Protein AF-0000000078677390 (afdb_homodimer)

Radius of gyration: 19.72 Å; Cα contacts (8 Å, |Δi|>4): 564; chains: 2; bounding box: 36×78×47 Å

Organism: Tetraodon nigroviridis (NCBI:txid99883)

InterPro domains:
  IPR011722 Hemimethylated DNA-binding domain [PF08755] (27-121)
  IPR011722 Hemimethylated DNA-binding domain [SM00992] (23-125)
  IPR036623 Hemimethylated DNA-binding domain superfamily [G3DSA:2.30.30.390] (25-129)
  IPR036623 Hemimethylated DNA-binding domain superfamily [SSF141255] (27-119)
  IPR053189 Chloroplast Clp protease adapter protein ClpF [PTHR48439] (4-140)

Foldseek 3Di:
DVPADPQCALQNDQAACPPPDPQPDDFAFFWKAFAPVRFIWGFQGKDQFHGHDPVVCCVPCVPPPDPVQRRAMWTWIWTADPDQVDIDIDIGGPVRIDTDFDDDDDHPPVVVFAVDDPRGGGHGDPSSCRRHVVRNDDPPPPPPD/DVPADPQCALQNDQAACPPPDPLPDDFFFFWKAQAPVRFIWGFQGKDQFHGHDPVVCCVPCVPPPDPVQRRAMWTWIWTADPDQVDIDIDIGGPVRIDTDFDDDDDHPPVVVFAVDDPRGGGHGDPSSCRRHVVSNDDPPPPPPD

Secondary structure (DSSP, 8-state):
-TT--TT-TTTT--S---SPPTT----TTBEEEETTT--EEEEEEEESS----HHHHHHHHSSSS-GGGGGS-EEEEEEE-SSTTEEEEEEEEGGGEEE--S-----TTGGGTEEEE-SSBEEEPHHHHHHSGGGSS--------/-TT--TT-TTTT--S---SPPTT----TTBEEEETTT--EEEEEEEESS----HHHHHHHHSSSS-HHHHTS-EEEEEEE-SSTTEEEEEEEEGGGEEE--S-----TTGGGTEEEE-SSBEEEPHHHHHHSGGGSS--------

Nearest PDB structures (foldseek):
  1v1c-assembly1_A  TM=5.388E-01  e=4.317E+00  Homo sapiens
  4v6a-assembly2_CV  TM=4.712E-01  e=1.866E+00  Thermus thermophilus HB8
  6q84-assembly1_C  TM=4.407E-01  e=1.981E+00  Saccharomyces cerevisiae S288C
  8t2x-assembly1_eI  TM=4.772E-01  e=2.838E+00  Saccharomyces cerevisiae
  4v6a-assembly2_CV  TM=4.832E-01  e=1.832E+00  Thermus thermophilus HB8

Structure (mmCIF, N/CA/C/O backbone):
data_AF-0000000078677390-model_v1
#
loop_
_entity.id
_entity.type
_entity.pdbx_description
1 polymer '(spotted green pufferfish) hypothetical protein'
#
loop_
_atom_site.group_PDB
_atom_site.id
_atom_site.type_symbol
_atom_site.label_atom_id
_atom_site.label_alt_id
_atom_site.label_comp_id
_atom_site.label_asym_id
_atom_site.label_entity_id
_atom_site.label_seq_id
_atom_site.pdbx_PDB_ins_code
_atom_site.Cartn_x
_atom_site.Cartn_y
_atom_site.Cartn_z
_atom_site.occupancy
_atom_site.B_iso_or_equiv
_atom_site.auth_seq_id
_atom_site.auth_comp_id
_atom_site.auth_asym_id
_atom_site.auth_atom_id
_atom_site.pdbx_PDB_model_num
ATOM 1 N N . MET A 1 1 ? -9.664 -2.641 -4.703 1 43.12 1 MET A N 1
ATOM 2 C CA . MET A 1 1 ? -8.406 -3.225 -4.238 1 43.12 1 MET A CA 1
ATOM 3 C C . MET A 1 1 ? -7.508 -2.158 -3.619 1 43.12 1 MET A C 1
ATOM 5 O O . MET A 1 1 ? -7.625 -0.977 -3.947 1 43.12 1 MET A O 1
ATOM 9 N N . ILE A 1 2 ? -6.617 -2.672 -2.664 1 50.94 2 ILE A N 1
ATOM 10 C CA . ILE A 1 2 ? -5.566 -1.785 -2.172 1 50.94 2 ILE A CA 1
ATOM 11 C C . ILE A 1 2 ? -4.68 -1.341 -3.33 1 50.94 2 ILE A C 1
ATOM 13 O O . ILE A 1 2 ? -4.215 -2.168 -4.117 1 50.94 2 ILE A O 1
ATOM 17 N N . PHE A 1 3 ? -4.629 -0.075 -3.57 1 60.5 3 PHE A N 1
ATOM 18 C CA . PHE A 1 3 ? -3.838 0.552 -4.621 1 60.5 3 PHE A CA 1
ATOM 19 C C . PHE A 1 3 ? -4.57 0.502 -5.957 1 60.5 3 PHE A C 1
ATOM 21 O O . PHE A 1 3 ? -3.99 0.125 -6.977 1 60.5 3 PHE A O 1
ATOM 28 N N . ASP A 1 4 ? -5.824 0.702 -5.91 1 70.12 4 ASP A N 1
ATOM 29 C CA . ASP A 1 4 ? -6.605 0.804 -7.137 1 70.12 4 ASP A CA 1
ATOM 30 C C . ASP A 1 4 ? -6.273 2.088 -7.895 1 70.12 4 ASP A C 1
ATOM 32 O O . ASP A 1 4 ? -5.852 3.078 -7.293 1 70.12 4 ASP A O 1
ATOM 36 N N . ASN A 1 5 ? -6.238 1.975 -9.172 1 75.88 5 ASN A N 1
ATOM 37 C CA . ASN A 1 5 ? -6.07 3.113 -10.07 1 75.88 5 ASN A CA 1
ATOM 38 C C . ASN A 1 5 ? -6.836 2.922 -11.375 1 75.88 5 ASN A C 1
ATOM 40 O O . ASN A 1 5 ? -7.102 1.79 -11.781 1 75.88 5 ASN A O 1
ATOM 44 N N . ASP A 1 6 ? -7.141 3.951 -11.969 1 76.38 6 ASP A N 1
ATOM 45 C CA . ASP A 1 6 ? -7.996 3.918 -13.156 1 76.38 6 ASP A CA 1
ATOM 46 C C . ASP A 1 6 ? -7.281 3.25 -14.328 1 76.38 6 ASP A C 1
ATOM 48 O O . ASP A 1 6 ? -7.93 2.707 -15.227 1 76.38 6 ASP A O 1
ATOM 52 N N . GLN A 1 7 ? -6.016 3.189 -14.297 1 82.31 7 GLN A N 1
ATOM 53 C CA . GLN A 1 7 ? -5.238 2.674 -15.414 1 82.31 7 GLN A CA 1
ATOM 54 C C . GLN A 1 7 ? -5.055 1.161 -15.312 1 82.31 7 GLN A C 1
ATOM 56 O O . GLN A 1 7 ? -4.637 0.512 -16.266 1 82.31 7 GLN A O 1
ATOM 61 N N . GLY A 1 8 ? -5.348 0.647 -14.141 1 87.94 8 GLY A N 1
ATOM 62 C CA . GLY A 1 8 ? -5.199 -0.782 -13.914 1 87.94 8 GLY A CA 1
ATOM 63 C C . GLY A 1 8 ? -3.756 -1.211 -13.727 1 87.94 8 GLY A C 1
ATOM 64 O O . GLY A 1 8 ? -3.424 -2.383 -13.914 1 87.94 8 GLY A O 1
ATOM 65 N N . PHE A 1 9 ? -2.918 -0.293 -13.391 1 90.31 9 PHE A N 1
ATOM 66 C CA . PHE A 1 9 ? -1.499 -0.571 -13.211 1 90.31 9 PHE A CA 1
ATOM 67 C C . PHE A 1 9 ? -1.261 -1.332 -11.906 1 90.31 9 PHE A C 1
ATOM 69 O O . PHE A 1 9 ? -2.059 -1.237 -10.977 1 90.31 9 PHE A O 1
ATOM 76 N N . PHE A 1 10 ? -0.192 -2.152 -11.852 1 92.38 10 PHE A N 1
ATOM 77 C CA . PHE A 1 10 ? 0.303 -2.82 -10.656 1 92.38 10 PHE A CA 1
ATOM 78 C C . PHE A 1 10 ? -0.711 -3.836 -10.141 1 92.38 10 PHE A C 1
ATOM 80 O O . PHE A 1 10 ? -0.952 -3.926 -8.938 1 92.38 10 PHE A O 1
ATOM 87 N N . GLY A 1 11 ? -1.343 -4.504 -11.023 1 92.81 11 GLY A N 1
ATOM 88 C CA . GLY A 1 11 ? -2.287 -5.547 -10.641 1 92.81 11 GLY A CA 1
ATOM 89 C C . GLY A 1 11 ? -3.664 -5.008 -10.305 1 92.81 11 GLY A C 1
ATOM 90 O O . GLY A 1 11 ? -4.477 -5.707 -9.688 1 92.81 11 GLY A O 1
ATOM 91 N N . ALA A 1 12 ? -4.023 -3.803 -10.711 1 90 12 ALA A N 1
ATOM 92 C CA . ALA A 1 12 ? -5.266 -3.164 -10.281 1 90 12 ALA A CA 1
ATOM 93 C C . ALA A 1 12 ? -6.348 -3.291 -11.352 1 90 12 ALA A C 1
ATOM 95 O O . ALA A 1 12 ? -7.434 -2.719 -11.219 1 90 12 ALA A O 1
ATOM 96 N N . SER A 1 13 ? -6.012 -3.982 -12.422 1 91.69 13 SER A N 1
ATOM 97 C CA . SER A 1 13 ? -7.008 -4.141 -13.477 1 91.69 13 SER A CA 1
ATOM 98 C C . SER A 1 13 ? -8.273 -4.797 -12.945 1 91.69 13 SER A C 1
ATOM 100 O O . SER A 1 13 ? -8.211 -5.715 -12.125 1 91.69 13 SER A O 1
ATOM 102 N N . LYS A 1 14 ? -9.352 -4.395 -13.438 1 90.5 14 LYS A N 1
ATOM 103 C CA . LYS A 1 14 ? -10.633 -4.973 -13.047 1 90.5 14 LYS A CA 1
ATOM 104 C C . LYS A 1 14 ? -11.055 -6.082 -14 1 90.5 14 LYS A C 1
ATOM 106 O O . LYS A 1 14 ? -12.086 -6.73 -13.797 1 90.5 14 LYS A O 1
ATOM 111 N N . ALA A 1 15 ? -10.258 -6.305 -14.945 1 95.44 15 ALA A N 1
ATOM 112 C CA . ALA A 1 15 ? -10.547 -7.395 -15.875 1 95.44 15 ALA A CA 1
ATOM 113 C C . ALA A 1 15 ? -10.359 -8.75 -15.195 1 95.44 15 ALA A C 1
ATOM 115 O O . ALA A 1 15 ? -9.375 -8.969 -14.484 1 95.44 15 ALA A O 1
ATOM 116 N N . VAL A 1 16 ? -11.336 -9.578 -15.453 1 97 16 VAL A N 1
ATOM 117 C CA . VAL A 1 16 ? -11.234 -10.938 -14.93 1 97 16 VAL A CA 1
ATOM 118 C C . VAL A 1 16 ? -10.039 -11.648 -15.555 1 97 16 VAL A C 1
ATOM 120 O O . VAL A 1 16 ? -9.852 -11.602 -16.781 1 97 16 VAL A O 1
ATOM 123 N N . ARG A 1 17 ? -9.211 -12.273 -14.727 1 97.44 17 ARG A N 1
ATOM 124 C CA . ARG A 1 17 ? -8.047 -13 -15.211 1 97.44 17 ARG A CA 1
ATOM 125 C C . ARG A 1 17 ? -8.414 -14.438 -15.586 1 97.44 17 ARG A C 1
ATOM 127 O O . ARG A 1 17 ? -8.062 -15.375 -14.867 1 97.44 17 ARG A O 1
ATOM 134 N N . SER A 1 18 ? -9.016 -14.539 -16.75 1 96.38 18 SER A N 1
ATOM 135 C CA . SER A 1 18 ? -9.484 -15.812 -17.266 1 96.38 18 SER A CA 1
ATOM 136 C C . SER A 1 18 ? -9.359 -15.867 -18.781 1 96.38 18 SER A C 1
ATOM 138 O O . SER A 1 18 ? -9.727 -14.914 -19.484 1 96.38 18 SER A O 1
ATOM 140 N N . PRO A 1 19 ? -8.898 -16.984 -19.312 1 96.94 19 PRO A N 1
ATOM 141 C CA . PRO A 1 19 ? -8.25 -18.078 -18.609 1 96.94 19 PRO A CA 1
ATOM 142 C C . PRO A 1 19 ? -6.898 -17.688 -18.016 1 96.94 19 PRO A C 1
ATOM 144 O O . PRO A 1 19 ? -6.238 -16.781 -18.516 1 96.94 19 PRO A O 1
ATOM 147 N N . ARG A 1 20 ? -6.492 -18.266 -16.984 1 97.12 20 ARG A N 1
ATOM 148 C CA . ARG A 1 20 ? -5.16 -18.078 -16.406 1 97.12 20 ARG A CA 1
ATOM 149 C C . ARG A 1 20 ? -4.086 -18.656 -17.312 1 97.12 20 ARG A C 1
ATOM 151 O O . ARG A 1 20 ? -4.109 -19.844 -17.641 1 97.12 20 ARG A O 1
ATOM 158 N N . PRO A 1 21 ? -3.178 -17.891 -17.641 1 96.81 21 PRO A N 1
ATOM 159 C CA . PRO A 1 21 ? -2.111 -18.453 -18.469 1 96.81 21 PRO A CA 1
ATOM 160 C C . PRO A 1 21 ? -1.253 -19.469 -17.734 1 96.81 21 PRO A C 1
ATOM 162 O O . PRO A 1 21 ? -0.976 -19.297 -16.547 1 96.81 21 PRO A O 1
ATOM 165 N N . PRO A 1 22 ? -0.819 -20.438 -18.469 1 95.25 22 PRO A N 1
ATOM 166 C CA . PRO A 1 22 ? -0.029 -21.484 -17.812 1 95.25 22 PRO A CA 1
ATOM 167 C C . PRO A 1 22 ? 1.313 -20.969 -17.297 1 95.25 22 PRO A C 1
ATOM 169 O O . PRO A 1 22 ? 1.917 -21.594 -16.422 1 95.25 22 PRO A O 1
ATOM 172 N N . PHE A 1 23 ? 1.812 -19.875 -17.875 1 96.38 23 PHE A N 1
ATOM 173 C CA . PHE A 1 23 ? 3.121 -19.375 -17.469 1 96.38 23 PHE A CA 1
ATOM 174 C C . PHE A 1 23 ? 3.016 -18.516 -16.219 1 96.38 23 PHE A C 1
ATOM 176 O O . PHE A 1 23 ? 4.031 -18.078 -15.664 1 96.38 23 PHE A O 1
ATOM 183 N N . VAL A 1 24 ? 1.82 -18.234 -15.75 1 97.81 24 VAL A N 1
ATOM 184 C CA . VAL A 1 24 ? 1.609 -17.594 -14.453 1 97.81 24 VAL A CA 1
ATOM 185 C C . VAL A 1 24 ? 1.601 -18.641 -13.344 1 97.81 24 VAL A C 1
ATOM 187 O O 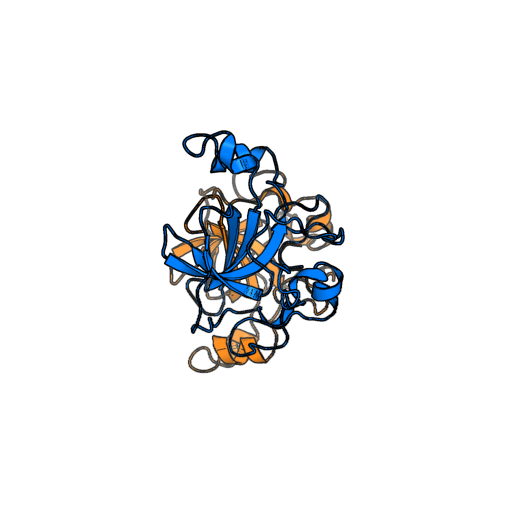. VAL A 1 24 ? 0.603 -19.344 -13.156 1 97.81 24 VAL A O 1
ATOM 190 N N . PHE A 1 25 ? 2.59 -18.672 -12.578 1 96.75 25 PHE A N 1
ATOM 191 C CA . PHE A 1 25 ? 2.805 -19.828 -11.703 1 96.75 25 PHE A CA 1
ATOM 192 C C . PHE A 1 25 ? 2.176 -19.594 -10.336 1 96.75 25 PHE A C 1
ATOM 194 O O . PHE A 1 25 ? 1.607 -20.5 -9.742 1 96.75 25 PHE A O 1
ATOM 201 N N . LEU A 1 26 ? 2.258 -18.422 -9.867 1 97.81 26 LEU A N 1
ATOM 202 C CA . LEU A 1 26 ? 1.764 -18.141 -8.523 1 97.81 26 LEU A CA 1
ATOM 203 C C . LEU A 1 26 ? 0.284 -17.781 -8.555 1 97.81 26 LEU A C 1
ATOM 205 O O . LEU A 1 26 ? -0.17 -17.094 -9.477 1 97.81 26 LEU A O 1
ATOM 209 N N . ARG A 1 27 ? -0.353 -18.156 -7.562 1 97.69 27 ARG A N 1
ATOM 210 C CA . ARG A 1 27 ? -1.781 -17.875 -7.438 1 97.69 27 ARG A CA 1
ATOM 211 C C . ARG A 1 27 ? -2.051 -16.875 -6.32 1 97.69 27 ARG A C 1
ATOM 213 O O . ARG A 1 27 ? -1.3 -16.812 -5.348 1 97.69 27 ARG A O 1
ATOM 220 N N . VAL A 1 28 ? -3.105 -16.172 -6.496 1 97.56 28 VAL A N 1
ATOM 221 C CA . VAL A 1 28 ? -3.564 -15.273 -5.441 1 97.56 28 VAL A CA 1
ATOM 222 C C . VAL A 1 28 ? -3.814 -16.062 -4.16 1 97.56 28 VAL A C 1
ATOM 224 O O . VAL A 1 28 ? -4.422 -17.141 -4.195 1 97.56 28 VAL A O 1
ATOM 227 N N . GLY A 1 29 ? -3.252 -15.578 -3.072 1 97.44 29 GLY A N 1
ATOM 228 C CA . GLY A 1 29 ? -3.41 -16.234 -1.786 1 97.44 29 GLY A CA 1
ATOM 229 C C . GLY A 1 29 ? -2.189 -17.031 -1.371 1 97.44 29 GLY A C 1
ATOM 230 O O . GLY A 1 29 ? -2.059 -17.422 -0.207 1 97.44 29 GLY A O 1
ATOM 231 N N . GLU A 1 30 ? -1.352 -17.312 -2.301 1 97.56 30 GLU A N 1
ATOM 232 C CA . GLU A 1 30 ? -0.162 -18.094 -1.975 1 97.56 30 GLU A CA 1
ATOM 233 C C . GLU A 1 30 ? 0.861 -17.25 -1.219 1 97.56 30 GLU A C 1
ATOM 235 O O . GLU A 1 30 ? 0.993 -16.047 -1.471 1 97.56 30 GLU A O 1
ATOM 240 N N . VAL A 1 31 ? 1.542 -17.938 -0.294 1 98 31 VAL A N 1
ATOM 241 C CA . VAL A 1 31 ? 2.619 -17.328 0.475 1 98 31 VAL A CA 1
ATOM 242 C C . VAL A 1 31 ? 3.93 -17.422 -0.304 1 98 31 VAL A C 1
ATOM 244 O O . VAL A 1 31 ? 4.25 -18.469 -0.868 1 98 31 VAL A O 1
ATOM 247 N N . VAL A 1 32 ? 4.672 -16.297 -0.339 1 98.25 32 VAL A N 1
ATOM 248 C CA . VAL A 1 32 ? 5.887 -16.25 -1.146 1 98.25 32 VAL A CA 1
ATOM 249 C C . VAL A 1 32 ? 7.004 -15.578 -0.356 1 98.25 32 VAL A C 1
ATOM 251 O O . VAL A 1 32 ? 6.746 -14.867 0.617 1 98.25 32 VAL A O 1
ATOM 254 N N . MET A 1 33 ? 8.172 -15.859 -0.75 1 97.62 33 MET A N 1
ATOM 255 C CA . MET A 1 33 ? 9.367 -15.164 -0.287 1 97.62 33 MET A CA 1
ATOM 256 C C . MET A 1 33 ? 10.008 -14.367 -1.423 1 97.62 33 MET A C 1
ATOM 258 O O . MET A 1 33 ? 10.234 -14.906 -2.51 1 97.62 33 MET A O 1
ATOM 262 N N . GLU A 1 34 ? 10.156 -13.078 -1.243 1 96.62 34 GLU A N 1
ATOM 263 C CA . GLU A 1 34 ? 10.969 -12.281 -2.156 1 96.62 34 GLU A CA 1
ATOM 264 C C . GLU A 1 34 ? 12.445 -12.648 -2.057 1 96.62 34 GLU A C 1
ATOM 266 O O . GLU A 1 34 ? 12.984 -12.773 -0.956 1 96.62 34 GLU A O 1
ATOM 271 N N . THR A 1 35 ? 13.07 -12.883 -3.078 1 92.94 35 THR A N 1
ATOM 272 C CA . THR A 1 35 ? 14.336 -13.602 -3.096 1 92.94 35 THR A CA 1
ATOM 273 C C . THR A 1 35 ? 15.484 -12.688 -2.678 1 92.94 35 THR A C 1
ATOM 275 O O . THR A 1 35 ? 16.5 -13.156 -2.146 1 92.94 35 THR A O 1
ATOM 278 N N . LYS A 1 36 ? 15.484 -11.492 -2.828 1 89.44 36 LYS A N 1
ATOM 279 C CA . LYS A 1 36 ? 16.594 -10.586 -2.527 1 89.44 36 LYS A CA 1
ATOM 280 C C . LYS A 1 36 ? 16.594 -10.195 -1.052 1 89.44 36 LYS A C 1
ATOM 282 O O . LYS A 1 36 ? 17.578 -10.43 -0.346 1 89.44 36 LYS A O 1
ATOM 287 N N . GLY A 1 37 ? 15.555 -9.789 -0.546 1 91.44 37 GLY A N 1
ATOM 288 C CA . GLY A 1 37 ? 15.461 -9.297 0.818 1 91.44 37 GLY A CA 1
ATOM 289 C C . GLY A 1 37 ? 14.922 -10.328 1.792 1 91.44 37 GLY A C 1
ATOM 290 O O . GLY A 1 37 ? 14.883 -10.086 3 1 91.44 37 GLY A O 1
ATOM 291 N N . HIS A 1 38 ? 14.312 -11.438 1.227 1 94.81 38 HIS A N 1
ATOM 292 C CA . HIS A 1 38 ? 13.789 -12.555 2.002 1 94.81 38 HIS A CA 1
ATOM 293 C C . HIS A 1 38 ? 12.57 -12.133 2.816 1 94.81 38 HIS A C 1
ATOM 295 O O . HIS A 1 38 ? 12.422 -12.539 3.973 1 94.81 38 HIS A O 1
ATOM 301 N N . MET A 1 39 ? 11.859 -11.281 2.26 1 95.19 39 MET A N 1
ATOM 302 C CA . MET A 1 39 ? 10.578 -10.906 2.857 1 95.19 39 MET A CA 1
ATOM 303 C C . MET A 1 39 ? 9.5 -11.938 2.531 1 95.19 39 MET A C 1
ATOM 305 O O . MET A 1 39 ? 9.398 -12.391 1.392 1 95.19 39 MET A O 1
ATOM 309 N N . VAL A 1 40 ? 8.703 -12.266 3.561 1 96.69 40 VAL A N 1
ATOM 310 C CA . VAL A 1 40 ? 7.594 -13.188 3.352 1 96.69 40 VAL A CA 1
ATOM 311 C C . VAL A 1 40 ? 6.301 -12.398 3.139 1 96.69 40 VAL A C 1
ATOM 313 O O . VAL A 1 40 ? 5.988 -11.484 3.904 1 96.69 40 VAL A O 1
ATOM 316 N N . GLY A 1 41 ? 5.613 -12.711 2.055 1 97.62 41 GLY A N 1
ATOM 317 C CA . GLY A 1 41 ? 4.402 -11.992 1.705 1 97.62 41 GLY A CA 1
ATOM 318 C C . GLY A 1 41 ? 3.32 -12.883 1.126 1 97.62 41 GLY A C 1
ATOM 319 O O . GLY A 1 41 ? 3.459 -14.109 1.121 1 97.62 41 GLY A O 1
ATOM 320 N N . VAL A 1 42 ? 2.207 -12.266 0.756 1 97.75 42 VAL A N 1
ATOM 321 C CA . VAL A 1 42 ? 1.065 -12.969 0.172 1 97.75 42 VAL A CA 1
ATOM 322 C C . VAL A 1 42 ? 0.704 -12.328 -1.169 1 97.75 42 VAL A C 1
ATOM 324 O O . VAL A 1 42 ? 0.61 -11.109 -1.278 1 97.75 42 VAL A O 1
ATOM 327 N N . VAL A 1 43 ? 0.514 -13.141 -2.168 1 97.75 43 VAL A N 1
ATOM 328 C CA . VAL A 1 43 ? 0.107 -12.656 -3.484 1 97.75 43 VAL A CA 1
ATOM 329 C C . VAL A 1 43 ? -1.349 -12.203 -3.439 1 97.75 43 VAL A C 1
ATOM 331 O O . VAL A 1 43 ? -2.232 -12.961 -3.037 1 97.75 43 VAL A O 1
ATOM 334 N N . VAL A 1 44 ? -1.562 -10.977 -3.945 1 96.56 44 VAL A N 1
ATOM 335 C CA . VAL A 1 44 ? -2.939 -10.5 -3.904 1 96.56 44 VAL A CA 1
ATOM 336 C C . VAL A 1 44 ? -3.43 -10.219 -5.324 1 96.56 44 VAL A C 1
ATOM 338 O O . VAL A 1 44 ? -4.629 -10.039 -5.547 1 96.56 44 VAL A O 1
ATOM 341 N N . SER A 1 45 ? -2.531 -10.211 -6.266 1 96.75 45 SER A N 1
ATOM 342 C CA . SER A 1 45 ? -2.889 -10.008 -7.668 1 96.75 45 SER A CA 1
ATOM 343 C C . SER A 1 45 ? -1.733 -10.383 -8.594 1 96.75 45 SER A C 1
ATOM 345 O O . SER A 1 45 ? -0.598 -10.547 -8.141 1 96.75 45 SER A O 1
ATOM 347 N N . TRP A 1 46 ? -2.102 -10.555 -9.844 1 97.5 46 TRP A N 1
ATOM 348 C CA . TRP A 1 46 ? -1.056 -10.75 -10.844 1 97.5 46 TRP A CA 1
ATOM 349 C C . TRP A 1 46 ? -1.48 -10.188 -12.195 1 97.5 46 TRP A C 1
ATOM 351 O O . TRP A 1 46 ? -2.676 -10.062 -12.477 1 97.5 46 TRP A O 1
ATOM 361 N N . ASP A 1 47 ? -0.508 -9.797 -12.961 1 97.12 47 ASP A N 1
ATOM 362 C CA . ASP A 1 47 ? -0.587 -9.453 -14.375 1 97.12 47 ASP A CA 1
ATOM 363 C C . ASP A 1 47 ? 0.247 -10.414 -15.219 1 97.12 47 ASP A C 1
ATOM 365 O O . ASP A 1 47 ? 1.347 -10.805 -14.82 1 97.12 47 ASP A O 1
ATOM 369 N N . PRO A 1 48 ? -0.343 -10.805 -16.359 1 97.06 48 PRO A N 1
ATOM 370 C CA . PRO A 1 48 ? 0.422 -11.758 -17.172 1 97.06 48 PRO A CA 1
ATOM 371 C C . PRO A 1 48 ? 1.734 -11.172 -17.688 1 97.06 48 PRO A C 1
ATOM 373 O O . PRO A 1 48 ? 2.629 -11.914 -18.094 1 97.06 48 PRO A O 1
ATOM 376 N N . GLU A 1 49 ? 1.773 -9.859 -17.766 1 95.44 49 GLU A N 1
ATOM 377 C CA . GLU A 1 49 ? 2.992 -9.117 -18.078 1 95.44 49 GLU A CA 1
ATOM 378 C C . GLU A 1 49 ? 3.043 -7.797 -17.312 1 95.44 49 GLU A C 1
ATOM 380 O O . GLU A 1 49 ? 2.07 -7.41 -16.656 1 95.44 49 GLU A O 1
ATOM 385 N N . LEU A 1 50 ? 4.25 -7.195 -17.406 1 95 50 LEU A N 1
ATOM 386 C CA . LEU A 1 50 ? 4.434 -5.926 -16.703 1 95 50 LEU A CA 1
ATOM 387 C C . LEU A 1 50 ? 3.377 -4.91 -17.141 1 95 50 LEU A C 1
ATOM 389 O O . LEU A 1 50 ? 3.188 -4.676 -18.328 1 95 50 LEU A O 1
ATOM 393 N N . ARG A 1 51 ? 2.689 -4.371 -16.172 1 93.44 51 ARG A N 1
ATOM 394 C CA . ARG A 1 51 ? 1.729 -3.287 -16.359 1 93.44 51 ARG A CA 1
ATOM 395 C C . ARG A 1 51 ? 1.964 -2.168 -15.359 1 93.44 51 ARG A C 1
ATOM 397 O O . ARG A 1 51 ? 1.466 -2.225 -14.227 1 93.44 51 ARG A O 1
ATOM 404 N N . ALA A 1 52 ? 2.721 -1.169 -15.773 1 91.19 52 ALA A N 1
ATOM 405 C CA . ALA A 1 52 ? 3.094 -0.043 -14.922 1 91.19 52 ALA A CA 1
ATOM 406 C C . ALA A 1 52 ? 3.359 1.209 -15.75 1 91.19 52 ALA A C 1
ATOM 408 O O . ALA A 1 52 ? 3.584 1.123 -16.953 1 91.19 52 ALA A O 1
ATOM 409 N N . PRO A 1 53 ? 3.287 2.35 -15.109 1 87.56 53 PRO A N 1
ATOM 410 C CA . PRO A 1 53 ? 3.623 3.568 -15.852 1 87.56 53 PRO A CA 1
ATOM 411 C C . PRO A 1 53 ? 5.059 3.564 -16.375 1 87.56 53 PRO A C 1
ATOM 413 O O . PRO A 1 53 ? 5.961 3.064 -15.703 1 87.56 53 PRO A O 1
ATOM 416 N N . GLN A 1 54 ? 5.141 4.191 -17.484 1 87.06 54 GLN A N 1
ATOM 417 C CA . GLN A 1 54 ? 6.453 4.227 -18.125 1 87.06 54 GLN A CA 1
ATOM 418 C C . GLN A 1 54 ? 7.508 4.793 -17.172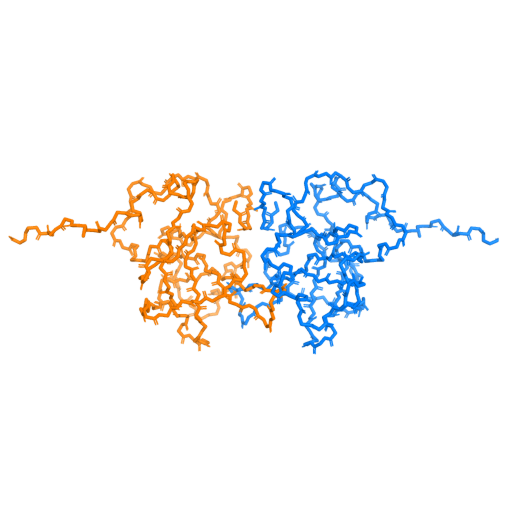 1 87.06 54 GLN A C 1
ATOM 420 O O . GLN A 1 54 ? 8.648 4.324 -17.156 1 87.06 54 GLN A O 1
ATOM 425 N N . GLU A 1 55 ? 7.203 5.793 -16.406 1 83.5 55 GLU A N 1
ATOM 426 C CA . GLU A 1 55 ? 8.148 6.398 -15.477 1 83.5 55 GLU A CA 1
ATOM 427 C C . GLU A 1 55 ? 8.641 5.379 -14.453 1 83.5 55 GLU A C 1
ATOM 429 O O . GLU A 1 55 ? 9.82 5.383 -14.086 1 83.5 55 GLU A O 1
ATOM 434 N N . TRP A 1 56 ? 7.828 4.566 -13.969 1 87.12 56 TRP A N 1
ATOM 435 C CA . TRP A 1 56 ? 8.195 3.514 -13.031 1 87.12 56 TRP A CA 1
ATOM 436 C C . TRP A 1 56 ? 9.094 2.475 -13.695 1 87.12 56 TRP A C 1
ATOM 438 O O . TRP A 1 56 ? 10.07 2.021 -13.102 1 87.12 56 TRP A O 1
ATOM 448 N N . ILE A 1 57 ? 8.688 2.092 -14.898 1 88.81 57 ILE A N 1
ATOM 449 C CA . ILE A 1 57 ? 9.445 1.091 -15.648 1 88.81 57 ILE A CA 1
ATOM 450 C C . ILE A 1 57 ? 10.891 1.549 -15.812 1 88.81 57 ILE A C 1
ATOM 452 O O . ILE A 1 57 ? 11.82 0.768 -15.602 1 88.81 57 ILE A O 1
ATOM 456 N N . ASP A 1 58 ? 11.062 2.766 -16.109 1 85.81 58 ASP A N 1
ATOM 457 C CA . ASP A 1 58 ? 12.391 3.332 -16.297 1 85.81 58 ASP A CA 1
ATOM 458 C C . ASP A 1 58 ? 13.195 3.297 -14.992 1 85.81 58 ASP A C 1
ATOM 460 O O . ASP A 1 58 ? 14.406 3.068 -15.016 1 85.81 58 ASP A O 1
ATOM 464 N N . ARG A 1 59 ? 12.539 3.469 -13.961 1 83.44 59 ARG A N 1
ATOM 465 C CA . ARG A 1 59 ? 13.195 3.516 -12.656 1 83.44 59 ARG A CA 1
ATOM 466 C C . ARG A 1 59 ? 13.586 2.117 -12.188 1 83.44 59 ARG A C 1
ATOM 468 O O . ARG A 1 59 ? 14.648 1.93 -11.594 1 83.44 59 ARG A O 1
ATOM 475 N N . VAL A 1 60 ? 12.805 1.187 -12.445 1 85.31 60 VAL A N 1
ATOM 476 C CA . VAL A 1 60 ? 12.969 -0.15 -11.891 1 85.31 60 VAL A CA 1
ATOM 477 C C . VAL A 1 60 ? 13.867 -0.983 -12.797 1 85.31 60 VAL A C 1
ATOM 479 O O . VAL A 1 60 ? 14.695 -1.761 -12.312 1 85.31 60 VAL A O 1
ATOM 482 N N . TYR A 1 61 ? 13.711 -0.831 -14.102 1 82.44 61 TYR A N 1
ATOM 483 C CA . TYR A 1 61 ? 14.391 -1.735 -15.023 1 82.44 61 TYR A CA 1
ATOM 484 C C . TYR A 1 61 ? 15.445 -0.994 -15.836 1 82.44 61 TYR A C 1
ATOM 486 O O . TYR A 1 61 ? 16.078 -1.572 -16.719 1 82.44 61 TYR A O 1
ATOM 494 N N . SER A 1 62 ? 15.602 0.22 -15.758 1 69.06 62 SER A N 1
ATOM 495 C CA . SER A 1 62 ? 16.594 0.937 -16.562 1 69.06 62 SER A CA 1
ATOM 496 C C . SER A 1 62 ? 17.953 0.251 -16.516 1 69.06 62 SER A C 1
ATOM 498 O O . SER A 1 62 ? 18.672 0.202 -17.516 1 69.06 62 SER A O 1
ATOM 500 N N . ILE A 1 63 ? 18.484 0.219 -15.336 1 57.81 63 ILE A N 1
ATOM 501 C CA . ILE A 1 63 ? 19.891 -0.16 -15.344 1 57.81 63 ILE A CA 1
ATOM 502 C C . ILE A 1 63 ? 20.016 -1.655 -15.625 1 57.81 63 ILE A C 1
ATOM 504 O O . ILE A 1 63 ? 20.875 -2.072 -16.406 1 57.81 63 ILE A O 1
ATOM 508 N N . SER A 1 64 ? 19.531 -2.482 -14.688 1 53.97 64 SER A N 1
ATOM 509 C CA . SER A 1 64 ? 20.062 -3.84 -14.617 1 53.97 64 SER A CA 1
ATOM 510 C C . SER A 1 64 ? 19.125 -4.84 -15.281 1 53.97 64 SER A C 1
ATOM 512 O O . SER A 1 64 ? 19.562 -5.844 -15.836 1 53.97 64 SER A O 1
ATOM 514 N N . GLU A 1 65 ? 17.812 -4.75 -14.93 1 55.59 65 GLU A N 1
ATOM 515 C CA . GLU A 1 65 ? 17.031 -5.934 -15.281 1 55.59 65 GLU A CA 1
ATOM 516 C C . GLU A 1 65 ? 16.609 -5.895 -16.75 1 55.59 65 GLU A C 1
ATOM 518 O O . GLU A 1 65 ? 16.234 -4.836 -17.266 1 55.59 65 GLU A O 1
ATOM 523 N N . GLY A 1 66 ? 17.266 -6.5 -17.688 1 52.22 66 GLY A N 1
ATOM 524 C CA . GLY A 1 66 ? 17.125 -6.676 -19.125 1 52.22 66 GLY A CA 1
ATOM 525 C C . GLY A 1 66 ? 15.688 -6.715 -19.594 1 52.22 66 GLY A C 1
ATOM 526 O O . GLY A 1 66 ? 14.766 -6.758 -18.781 1 52.22 66 GLY A O 1
ATOM 527 N N . PRO A 1 67 ? 15.461 -6.344 -20.875 1 55.03 67 PRO A N 1
ATOM 528 C CA . PRO A 1 67 ? 14.227 -6.457 -21.641 1 55.03 67 PRO A CA 1
ATOM 529 C C . PRO A 1 67 ? 13.375 -7.66 -21.234 1 55.03 67 PRO A C 1
ATOM 531 O O . PRO A 1 67 ? 12.148 -7.605 -21.297 1 55.03 67 PRO A O 1
ATOM 534 N N . LYS A 1 68 ? 13.961 -8.742 -20.656 1 58.78 68 LYS A N 1
ATOM 535 C CA . LYS A 1 68 ? 13.312 -10.023 -20.406 1 58.78 68 LYS A CA 1
ATOM 536 C C . LYS A 1 68 ? 12.391 -9.961 -19.203 1 58.78 68 LYS A C 1
ATOM 538 O O . LYS A 1 68 ? 11.32 -10.57 -19.188 1 58.78 68 LYS A O 1
ATOM 543 N N . ALA A 1 69 ? 12.594 -9 -18.312 1 69.81 69 ALA A N 1
ATOM 544 C CA . ALA A 1 69 ? 11.766 -9.039 -17.109 1 69.81 69 ALA A CA 1
ATOM 545 C C . ALA A 1 69 ? 10.43 -8.352 -17.328 1 69.81 69 ALA A C 1
ATOM 547 O O . ALA A 1 69 ? 9.414 -8.727 -16.734 1 69.81 69 ALA A O 1
ATOM 548 N N . GLU A 1 70 ? 10.43 -7.586 -18.359 1 75.12 70 GLU A N 1
ATOM 549 C CA . GLU A 1 70 ? 9.203 -6.836 -18.625 1 75.12 70 GLU A CA 1
ATOM 550 C C . GLU A 1 70 ? 8.117 -7.738 -19.203 1 75.12 70 GLU A C 1
ATOM 552 O O . GLU A 1 70 ? 6.922 -7.465 -19.047 1 75.12 70 GLU A O 1
ATOM 557 N N . ASN A 1 71 ? 8.555 -8.875 -19.703 1 85.5 71 ASN A N 1
ATOM 558 C CA . ASN A 1 71 ? 7.582 -9.742 -20.359 1 85.5 71 ASN A CA 1
ATOM 559 C C . ASN A 1 71 ? 7.238 -10.953 -19.5 1 85.5 71 ASN A C 1
ATOM 561 O O . ASN A 1 71 ? 6.738 -11.961 -20 1 85.5 71 ASN A O 1
ATOM 565 N N . THR A 1 72 ? 7.492 -10.82 -18.297 1 92.94 72 THR A N 1
ATOM 566 C CA . THR A 1 72 ? 7.199 -11.898 -17.359 1 92.94 72 THR A CA 1
ATOM 567 C C . THR A 1 72 ? 6.012 -11.531 -16.469 1 92.94 72 THR A C 1
ATOM 569 O O . THR A 1 72 ? 5.715 -10.352 -16.281 1 92.94 72 THR A O 1
ATOM 572 N N . PRO A 1 73 ? 5.32 -12.555 -16.047 1 97.56 73 PRO A N 1
ATOM 573 C CA . PRO A 1 73 ? 4.258 -12.25 -15.086 1 97.56 73 PRO A CA 1
ATOM 574 C C . PRO A 1 73 ? 4.746 -11.406 -13.906 1 97.56 73 PRO A C 1
ATOM 576 O O . PRO A 1 73 ? 5.867 -11.594 -13.43 1 97.56 73 PRO A O 1
ATOM 579 N N . HIS A 1 74 ? 3.959 -10.492 -13.516 1 97.38 74 HIS A N 1
ATOM 580 C CA . HIS A 1 74 ? 4.223 -9.648 -12.359 1 97.38 74 HIS A CA 1
ATOM 581 C C . HIS A 1 74 ? 3.123 -9.789 -11.312 1 97.38 74 HIS A C 1
ATOM 583 O O . HIS A 1 74 ? 1.955 -9.984 -11.656 1 97.38 74 HIS A O 1
ATOM 589 N N . TYR A 1 75 ? 3.549 -9.688 -10.094 1 97.25 75 TYR A N 1
ATOM 590 C CA . TYR A 1 75 ? 2.639 -9.945 -8.984 1 97.25 75 TYR A CA 1
ATOM 591 C C . TYR A 1 75 ? 2.598 -8.758 -8.023 1 97.25 75 TYR A C 1
ATOM 593 O O . TYR A 1 75 ? 3.627 -8.141 -7.75 1 97.25 75 TYR A O 1
ATOM 601 N N . LYS A 1 76 ? 1.426 -8.492 -7.523 1 96.12 76 LYS A N 1
ATOM 602 C CA . LYS A 1 76 ? 1.261 -7.633 -6.352 1 96.12 76 LYS A CA 1
ATOM 603 C C . LYS A 1 76 ? 1.322 -8.445 -5.062 1 96.12 76 LYS A C 1
ATOM 605 O O . LYS A 1 76 ? 0.557 -9.398 -4.887 1 96.12 76 LYS A O 1
ATOM 610 N N . VAL A 1 77 ? 2.213 -8.062 -4.223 1 96.81 77 VAL A N 1
ATOM 611 C CA . VAL A 1 77 ? 2.447 -8.844 -3.01 1 96.81 77 VAL A CA 1
ATOM 612 C C . VAL A 1 77 ? 2.395 -7.922 -1.79 1 96.81 77 VAL A C 1
ATOM 614 O O . VAL A 1 77 ? 2.941 -6.816 -1.812 1 96.81 77 VAL A O 1
ATOM 617 N N . LEU A 1 78 ? 1.74 -8.352 -0.763 1 95.25 78 LEU A N 1
ATOM 618 C CA . LEU A 1 78 ? 1.715 -7.648 0.516 1 95.25 78 LEU A CA 1
ATOM 619 C C . LEU A 1 78 ? 2.711 -8.266 1.493 1 95.25 78 LEU A C 1
ATOM 621 O O . LEU A 1 78 ? 2.732 -9.484 1.676 1 95.25 78 LEU A O 1
ATOM 625 N N . PHE A 1 79 ? 3.525 -7.43 2.043 1 95.44 79 PHE A N 1
ATOM 626 C CA . PHE A 1 79 ? 4.465 -7.824 3.086 1 95.44 79 PHE A CA 1
ATOM 627 C C . PHE A 1 79 ? 4.18 -7.078 4.383 1 95.44 79 PHE A C 1
ATOM 629 O O . PHE A 1 79 ? 3.492 -6.055 4.379 1 95.44 79 PHE A O 1
ATOM 636 N N . SER A 1 80 ? 4.723 -7.637 5.469 1 91.31 80 SER A N 1
ATOM 637 C CA . SER A 1 80 ? 4.676 -6.883 6.719 1 91.31 80 SER A CA 1
ATOM 638 C C . SER A 1 80 ? 5.586 -5.66 6.66 1 91.31 80 SER A C 1
ATOM 640 O O . SER A 1 80 ? 6.703 -5.738 6.145 1 91.31 80 SER A O 1
ATOM 642 N N . GLY A 1 81 ? 5.074 -4.543 7.121 1 89.19 81 GLY A N 1
ATOM 643 C CA . GLY A 1 81 ? 5.906 -3.359 7.25 1 89.19 81 GLY A CA 1
ATOM 644 C C . GLY A 1 81 ? 6.703 -3.324 8.539 1 89.19 81 GLY A C 1
ATOM 645 O O . GLY A 1 81 ? 6.727 -4.305 9.289 1 89.19 81 GLY A O 1
ATOM 646 N N . PRO A 1 82 ? 7.516 -2.301 8.75 1 86.5 82 PRO A N 1
ATOM 647 C CA . PRO A 1 82 ? 8.32 -2.174 9.961 1 86.5 82 PRO A CA 1
ATOM 648 C C . PRO A 1 82 ? 7.484 -2.221 11.234 1 86.5 82 PRO A C 1
ATOM 650 O O . PRO A 1 82 ? 7.996 -2.555 12.305 1 86.5 82 PRO A O 1
ATOM 653 N N . GLY A 1 83 ? 6.254 -2.119 11.227 1 84.62 83 GLY A N 1
ATOM 654 C CA . GLY A 1 83 ? 5.344 -2.199 12.359 1 84.62 83 GLY A CA 1
ATOM 655 C C . GLY A 1 83 ? 3.938 -2.607 11.961 1 84.62 83 GLY A C 1
ATOM 656 O O . GLY A 1 83 ? 3.633 -2.729 10.773 1 84.62 83 GLY A O 1
ATOM 657 N N . GLN A 1 84 ? 3.107 -2.75 12.992 1 84.69 84 GLN A N 1
ATOM 658 C CA . GLN A 1 84 ? 1.758 -3.264 12.781 1 84.69 84 GLN A CA 1
ATOM 659 C C . GLN A 1 84 ? 0.872 -2.221 12.102 1 84.69 84 GLN A C 1
ATOM 661 O O . GLN A 1 84 ? -0.215 -2.543 11.625 1 84.69 84 GLN A O 1
ATOM 666 N N . SER A 1 85 ? 1.381 -1.008 12 1 88.75 85 SER A N 1
ATOM 667 C CA . SER A 1 85 ? 0.582 0.061 11.414 1 88.75 85 SER A CA 1
ATOM 668 C C . SER A 1 85 ? 1.002 0.335 9.969 1 88.75 85 SER A C 1
ATOM 670 O O . SER A 1 85 ? 0.603 1.343 9.383 1 88.75 85 SER A O 1
ATOM 672 N N . SER A 1 86 ? 1.876 -0.563 9.477 1 91.19 86 SER A N 1
ATOM 673 C CA . SER A 1 86 ? 2.385 -0.36 8.125 1 91.19 86 SER A CA 1
ATOM 674 C C . SER A 1 86 ? 2.418 -1.67 7.34 1 91.19 86 SER A C 1
ATOM 676 O O . SER A 1 86 ? 2.502 -2.748 7.93 1 91.19 86 SER A O 1
ATOM 678 N N . VAL A 1 87 ? 2.297 -1.556 6.035 1 92.19 87 VAL A N 1
ATOM 679 C CA . VAL A 1 87 ? 2.42 -2.682 5.117 1 92.19 87 VAL A CA 1
ATOM 680 C C . VAL A 1 87 ? 3.357 -2.311 3.967 1 92.19 87 VAL A C 1
ATOM 682 O O . VAL A 1 87 ? 3.467 -1.138 3.602 1 92.19 87 VAL A O 1
ATOM 685 N N . ILE A 1 88 ? 4.039 -3.281 3.492 1 93.31 88 ILE A N 1
ATOM 686 C CA . ILE A 1 88 ? 4.805 -3.107 2.264 1 93.31 88 ILE A CA 1
ATOM 687 C C . ILE A 1 88 ? 4.043 -3.713 1.088 1 93.31 88 ILE A C 1
ATOM 689 O O . ILE A 1 88 ? 3.564 -4.848 1.167 1 93.31 88 ILE A O 1
ATOM 693 N N . ILE A 1 89 ? 3.957 -2.988 0.098 1 93.56 89 ILE A N 1
ATOM 694 C CA . ILE A 1 89 ? 3.361 -3.482 -1.138 1 93.56 89 ILE A CA 1
ATOM 695 C C . ILE A 1 89 ? 4.422 -3.541 -2.234 1 93.56 89 ILE A C 1
ATOM 697 O O . ILE A 1 89 ? 5.098 -2.545 -2.508 1 93.56 89 ILE A O 1
ATOM 701 N N . GLY A 1 90 ? 4.512 -4.684 -2.799 1 94.75 90 GLY A N 1
ATOM 702 C CA . GLY A 1 90 ? 5.445 -4.859 -3.898 1 94.75 90 GLY A CA 1
ATOM 703 C C . GLY A 1 90 ? 4.773 -5.273 -5.195 1 94.75 90 GLY A C 1
ATOM 704 O O . GLY A 1 90 ? 3.76 -5.973 -5.18 1 94.75 90 GLY A O 1
ATOM 705 N N . TYR A 1 91 ? 5.242 -4.824 -6.223 1 94.62 91 TYR A N 1
ATOM 706 C CA . TYR A 1 91 ? 4.938 -5.301 -7.566 1 94.62 91 TYR A CA 1
ATOM 707 C C . TYR A 1 91 ? 6.176 -5.906 -8.219 1 94.62 91 TYR A C 1
ATOM 709 O O . TYR A 1 91 ? 7.027 -5.18 -8.734 1 94.62 91 TYR A O 1
ATOM 717 N N . LEU A 1 92 ? 6.23 -7.227 -8.305 1 95.56 92 LEU A N 1
ATOM 718 C CA . LEU A 1 92 ? 7.48 -7.941 -8.539 1 95.56 92 LEU A CA 1
ATOM 719 C C . LEU A 1 92 ? 7.328 -8.961 -9.664 1 95.56 92 LEU A C 1
ATOM 721 O O . LEU A 1 92 ? 6.281 -9.594 -9.797 1 95.56 92 LEU A O 1
ATOM 725 N N . PRO A 1 93 ? 8.406 -9.102 -10.383 1 95.31 93 PRO A N 1
ATOM 726 C CA . PRO A 1 93 ? 8.375 -10.156 -11.391 1 95.31 93 PRO A CA 1
ATOM 727 C C . PRO A 1 93 ? 8.422 -11.562 -10.789 1 95.31 93 PRO A C 1
ATOM 729 O O . PRO A 1 93 ? 8.961 -11.742 -9.688 1 95.31 93 PRO A O 1
ATOM 732 N N . GLN A 1 94 ? 7.871 -12.5 -11.516 1 96.69 94 GLN A N 1
ATOM 733 C CA . GLN A 1 94 ? 7.824 -13.898 -11.102 1 96.69 94 GLN A CA 1
ATOM 734 C C . GLN A 1 94 ? 9.203 -14.398 -10.695 1 96.69 94 GLN A C 1
ATOM 736 O O . GLN A 1 94 ? 9.336 -15.164 -9.734 1 96.69 94 GLN A O 1
ATOM 741 N N . THR A 1 95 ? 10.211 -13.914 -11.328 1 94.5 95 THR A N 1
ATOM 742 C CA . THR A 1 95 ? 11.57 -14.391 -11.133 1 94.5 95 THR A CA 1
ATOM 743 C C . THR A 1 95 ? 12.109 -13.977 -9.766 1 94.5 95 THR A C 1
ATOM 745 O O . THR A 1 95 ? 13.125 -14.5 -9.312 1 94.5 95 THR A O 1
ATOM 748 N N . GLN A 1 96 ? 11.445 -13.102 -9.07 1 94.94 96 GLN A N 1
ATOM 749 C CA . GLN A 1 96 ? 11.938 -12.609 -7.789 1 94.94 96 GLN A CA 1
ATOM 750 C C . GLN A 1 96 ? 11.102 -13.156 -6.637 1 94.94 96 GLN A C 1
ATOM 752 O O . GLN A 1 96 ? 11.219 -12.688 -5.5 1 94.94 96 GLN A O 1
ATOM 757 N N . LEU A 1 97 ? 10.297 -14.117 -6.949 1 97.19 97 LEU A N 1
ATOM 758 C CA . LEU A 1 97 ? 9.414 -14.68 -5.934 1 97.19 97 LEU A CA 1
ATOM 759 C C . LEU A 1 97 ? 9.531 -16.203 -5.898 1 97.19 97 LEU A C 1
ATOM 761 O O . LEU A 1 97 ? 9.641 -16.844 -6.941 1 97.19 97 LEU A O 1
ATOM 765 N N . GLU A 1 98 ? 9.508 -16.688 -4.715 1 97.5 98 GLU A N 1
ATOM 766 C CA . GLU A 1 98 ? 9.469 -18.141 -4.496 1 97.5 98 GLU A CA 1
ATOM 767 C C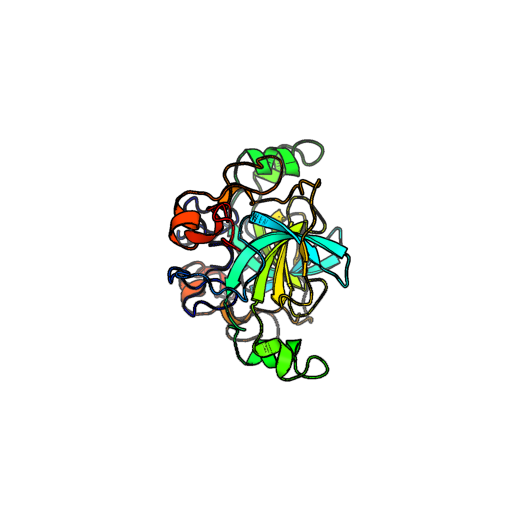 . GLU A 1 98 ? 8.305 -18.531 -3.596 1 97.5 98 GLU A C 1
ATOM 769 O O . GLU A 1 98 ? 8.109 -17.953 -2.529 1 97.5 98 GLU A O 1
ATOM 774 N N . ARG A 1 99 ? 7.633 -19.547 -4.051 1 97.06 99 ARG A N 1
ATOM 775 C CA . ARG A 1 99 ? 6.562 -20.094 -3.219 1 97.06 99 ARG A CA 1
ATOM 776 C C . ARG A 1 99 ? 7.129 -20.766 -1.973 1 97.06 99 ARG A C 1
ATOM 778 O O . ARG A 1 99 ? 8.117 -21.484 -2.049 1 97.06 99 ARG A O 1
ATOM 785 N N . ILE A 1 100 ? 6.48 -20.453 -0.887 1 95.75 100 ILE A N 1
ATOM 786 C CA . ILE A 1 100 ? 6.891 -21.156 0.323 1 95.75 100 ILE A CA 1
ATOM 787 C C . ILE A 1 100 ? 5.664 -21.719 1.037 1 95.75 100 ILE A C 1
ATOM 789 O O . ILE A 1 100 ? 4.543 -21.234 0.825 1 95.75 100 ILE A O 1
ATOM 793 N N . SER A 1 101 ? 5.926 -22.75 1.749 1 90.62 101 SER A N 1
ATOM 794 C CA . SER A 1 101 ? 4.848 -23.406 2.486 1 90.62 101 SER A CA 1
ATOM 795 C C . SER A 1 101 ? 5.176 -23.5 3.973 1 90.62 101 SER A C 1
ATOM 797 O O . SER A 1 101 ? 6.324 -23.312 4.375 1 90.62 101 SER A O 1
ATOM 799 N N . GLY A 1 102 ? 4.117 -23.656 4.789 1 88.75 102 GLY A N 1
ATOM 800 C CA . GLY A 1 102 ? 4.312 -23.906 6.211 1 88.75 102 GLY A CA 1
ATOM 801 C C . GLY A 1 102 ? 4.457 -22.641 7.023 1 88.75 102 GLY A C 1
ATOM 802 O O . GLY A 1 102 ? 4.938 -22.672 8.156 1 88.75 102 GLY A O 1
ATOM 803 N N . MET A 1 103 ? 4.246 -21.516 6.426 1 91.19 103 MET A N 1
ATOM 804 C CA . MET A 1 103 ? 4.297 -20.219 7.117 1 91.19 103 MET A CA 1
ATOM 805 C C . MET A 1 103 ? 3.016 -19.438 6.895 1 91.19 103 MET A C 1
ATOM 807 O O . MET A 1 103 ? 2.471 -19.422 5.789 1 91.19 103 MET A O 1
ATOM 811 N N . ARG A 1 104 ? 2.564 -18.875 7.949 1 94.06 104 ARG A N 1
ATOM 812 C CA . ARG A 1 104 ? 1.412 -17.984 7.879 1 94.06 104 ARG A CA 1
ATOM 813 C C . ARG A 1 104 ? 1.788 -16.578 8.312 1 94.06 104 ARG A C 1
ATOM 815 O O . ARG A 1 104 ? 1.797 -16.266 9.5 1 94.06 104 ARG A O 1
ATOM 822 N N . PRO A 1 105 ? 2.094 -15.766 7.328 1 94.19 105 PRO A N 1
ATOM 823 C CA . PRO A 1 105 ? 2.438 -14.398 7.73 1 94.19 105 PRO A CA 1
ATOM 824 C C . PRO A 1 105 ? 1.262 -13.656 8.359 1 94.19 105 PRO A C 1
ATOM 826 O O . PRO A 1 105 ? 0.104 -13.953 8.055 1 94.19 105 PRO A O 1
ATOM 829 N N . ASP A 1 106 ? 1.603 -12.773 9.242 1 91.88 106 ASP A N 1
ATOM 830 C CA . ASP A 1 106 ? 0.64 -11.883 9.883 1 91.88 106 ASP A CA 1
ATOM 831 C C . ASP A 1 106 ? 0.782 -10.453 9.352 1 91.88 106 ASP A C 1
ATOM 833 O O . ASP A 1 106 ? 1.604 -9.68 9.852 1 91.88 106 ASP A O 1
ATOM 837 N N . ILE A 1 107 ? 0.069 -10.141 8.359 1 90.88 107 ILE A N 1
ATOM 838 C CA . ILE A 1 107 ? 0.133 -8.859 7.668 1 90.88 107 ILE A CA 1
ATOM 839 C C . ILE A 1 107 ? -1.181 -8.102 7.859 1 90.88 107 ILE A C 1
ATOM 841 O O . ILE A 1 107 ? -2.256 -8.633 7.57 1 90.88 107 ILE A O 1
ATOM 845 N N . PRO A 1 108 ? -0.989 -6.934 8.273 1 83 108 PRO A N 1
ATOM 846 C CA . PRO A 1 108 ? -2.211 -6.133 8.383 1 83 108 PRO A CA 1
ATOM 847 C C . PRO A 1 108 ? -2.969 -6.039 7.055 1 83 108 PRO A C 1
ATOM 849 O O . PRO A 1 108 ? -2.359 -6.109 5.984 1 83 108 PRO A O 1
ATOM 852 N N . THR A 1 109 ? -4.324 -6.039 7.051 1 81.31 109 THR A N 1
ATOM 853 C CA . THR A 1 109 ? -5.23 -5.73 5.949 1 81.31 109 THR A CA 1
ATOM 854 C C . THR A 1 109 ? -5.477 -6.973 5.094 1 81.31 109 THR A C 1
ATOM 856 O O . THR A 1 109 ? -6.25 -6.926 4.137 1 81.31 109 THR A O 1
ATOM 859 N N . LEU A 1 110 ? -4.812 -8.125 5.387 1 89.69 110 LEU A N 1
ATOM 860 C CA . LEU A 1 110 ? -5.055 -9.32 4.594 1 89.69 110 LEU A CA 1
ATOM 861 C C . LEU A 1 110 ? -6.543 -9.664 4.57 1 89.69 110 LEU A C 1
ATOM 863 O O . LEU A 1 110 ? -7.035 -10.242 3.6 1 89.69 110 LEU A O 1
ATOM 867 N N . GLU A 1 111 ? -7.188 -9.297 5.617 1 87.31 111 GLU A N 1
ATOM 868 C CA . GLU A 1 111 ? -8.602 -9.633 5.75 1 87.31 111 GLU A CA 1
ATOM 869 C C . GLU A 1 111 ? -9.438 -8.938 4.684 1 87.31 111 GLU A C 1
ATOM 871 O O . GLU A 1 111 ? -10.578 -9.32 4.434 1 87.31 111 GLU A O 1
ATOM 876 N N . ASN A 1 112 ? -8.891 -7.93 4.125 1 85.19 112 ASN A N 1
ATOM 877 C CA . ASN A 1 112 ? -9.57 -7.27 3.02 1 85.19 112 ASN A CA 1
ATOM 878 C C . ASN A 1 112 ? -9.602 -8.156 1.773 1 85.19 112 ASN A C 1
ATOM 880 O O . ASN A 1 112 ? -10.469 -7.992 0.913 1 85.19 112 ASN A O 1
ATOM 884 N N . TYR A 1 113 ? -8.703 -9.086 1.717 1 90.88 113 TYR A N 1
ATOM 885 C CA . TYR A 1 113 ? -8.539 -9.883 0.507 1 90.88 113 TYR A CA 1
ATOM 886 C C . TYR A 1 113 ? -8.922 -11.336 0.76 1 90.88 113 TYR A C 1
ATOM 888 O O . TYR A 1 113 ? -9.305 -12.055 -0.168 1 90.88 113 TYR A O 1
ATOM 896 N N . PHE A 1 114 ? -8.781 -11.688 2.014 1 94 114 PHE A N 1
ATOM 897 C CA . PHE A 1 114 ? -8.867 -13.117 2.295 1 94 114 PHE A CA 1
ATOM 898 C C . PHE A 1 114 ? -9.742 -13.375 3.518 1 94 114 PHE A C 1
ATOM 900 O O . PHE A 1 114 ? -9.742 -12.586 4.465 1 94 114 PHE A O 1
ATOM 907 N N . THR A 1 115 ? -10.414 -14.531 3.482 1 94.62 115 THR A N 1
ATOM 908 C CA . THR A 1 115 ? -11.297 -14.891 4.586 1 94.62 115 THR A CA 1
ATOM 909 C C . THR A 1 115 ? -10.516 -15.586 5.699 1 94.62 115 THR A C 1
ATOM 911 O O . THR A 1 115 ? -10.742 -15.32 6.883 1 94.62 115 THR A O 1
ATOM 914 N N . HIS A 1 116 ? -9.609 -16.453 5.348 1 95 116 HIS A N 1
ATOM 915 C CA . HIS A 1 116 ? -8.805 -17.203 6.309 1 95 116 HIS A CA 1
ATOM 916 C C . HIS A 1 116 ? -7.645 -17.922 5.621 1 95 116 HIS A C 1
ATOM 918 O O . HIS A 1 116 ? -7.539 -17.891 4.395 1 95 116 HIS A O 1
ATOM 924 N N . TYR A 1 117 ? -6.719 -18.406 6.457 1 95.38 117 TYR A N 1
ATOM 925 C CA . TYR A 1 117 ? -5.641 -19.281 6.012 1 95.38 117 TYR A CA 1
ATOM 926 C C . TYR A 1 117 ? -6.031 -20.75 6.164 1 95.38 117 TYR A C 1
ATOM 928 O O . TYR A 1 117 ? -6.457 -21.172 7.238 1 95.38 117 TYR A O 1
ATOM 936 N N . ASP A 1 118 ? -5.875 -21.547 5.129 1 94.12 118 ASP A N 1
ATOM 937 C CA . ASP A 1 118 ? -6.391 -22.922 5.191 1 94.12 118 ASP A CA 1
ATOM 938 C C . ASP A 1 118 ? -5.273 -23.906 5.508 1 94.12 118 ASP A C 1
ATOM 940 O O . ASP A 1 118 ? -5.445 -25.109 5.352 1 94.12 118 ASP A O 1
ATOM 944 N N . GLY A 1 119 ? -4.137 -23.422 5.918 1 92.19 119 GLY A N 1
ATOM 945 C CA . GLY A 1 119 ? -2.992 -24.281 6.199 1 92.19 119 GLY A CA 1
ATOM 946 C C . GLY A 1 119 ? -1.95 -24.266 5.094 1 92.19 119 GLY A C 1
ATOM 947 O O . GLY A 1 119 ? -0.794 -24.625 5.32 1 92.19 119 GLY A O 1
ATOM 948 N N . GLU A 1 120 ? -2.396 -23.844 3.891 1 90.94 120 GLU A N 1
ATOM 949 C CA . GLU A 1 120 ? -1.489 -23.812 2.748 1 90.94 120 GLU A CA 1
ATOM 950 C C . GLU A 1 120 ? -1.478 -22.438 2.096 1 90.94 120 GLU A C 1
ATOM 952 O O . GLU A 1 120 ? -0.421 -21.938 1.699 1 90.94 120 GLU A O 1
ATOM 957 N N . ARG A 1 121 ? -2.641 -21.875 1.972 1 94.62 121 ARG A N 1
ATOM 958 C CA . ARG A 1 121 ? -2.779 -20.578 1.333 1 94.62 121 ARG A CA 1
ATOM 959 C C . ARG A 1 121 ? -3.891 -19.766 1.985 1 94.62 121 ARG A C 1
ATOM 961 O O . ARG A 1 121 ? -4.668 -20.297 2.785 1 94.62 121 ARG A O 1
ATOM 968 N N . PHE A 1 122 ? -3.969 -18.531 1.652 1 96.75 122 PHE A N 1
ATOM 969 C CA . PHE A 1 122 ? -5.066 -17.672 2.061 1 96.75 122 PHE A CA 1
ATOM 970 C C . PHE A 1 122 ? -6.234 -17.781 1.086 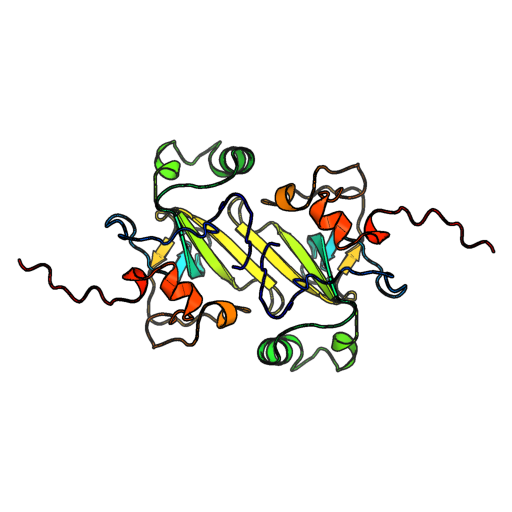1 96.75 122 PHE A C 1
ATOM 972 O O . PHE A 1 122 ? -6.051 -17.656 -0.127 1 96.75 122 PHE A O 1
ATOM 979 N N . VAL A 1 123 ? -7.391 -17.969 1.643 1 96.88 123 VAL A N 1
ATOM 980 C CA . VAL A 1 123 ? -8.586 -18.172 0.824 1 96.88 123 VAL A CA 1
ATOM 981 C C . VAL A 1 123 ? -9.211 -16.828 0.481 1 96.88 123 VAL A C 1
ATOM 983 O O . VAL A 1 123 ? -9.484 -16.016 1.371 1 96.88 123 VAL A O 1
ATOM 986 N N . MET A 1 124 ? -9.477 -16.562 -0.752 1 96.56 124 MET A N 1
ATOM 987 C CA . MET A 1 124 ? -9.906 -15.266 -1.287 1 96.56 124 MET A CA 1
ATOM 988 C C . MET A 1 124 ? -11.305 -14.906 -0.802 1 96.56 124 MET A C 1
ATOM 990 O O . MET A 1 124 ? -12.164 -15.781 -0.687 1 96.56 124 MET A O 1
ATOM 994 N N . GLN A 1 125 ? -11.477 -13.68 -0.554 1 93.44 125 GLN A N 1
ATOM 995 C CA . GLN A 1 125 ? -12.836 -13.156 -0.474 1 93.44 125 GLN A CA 1
ATOM 996 C C . GLN A 1 125 ? -13.594 -13.398 -1.774 1 93.44 125 GLN A C 1
ATOM 998 O O . GLN A 1 125 ? -12.992 -13.484 -2.846 1 93.44 125 GLN A O 1
ATOM 1003 N N . PRO A 1 126 ? -14.93 -13.422 -1.734 1 94.44 126 PRO A N 1
ATOM 1004 C CA . PRO A 1 126 ? -15.727 -13.688 -2.934 1 94.44 126 PRO A CA 1
ATOM 1005 C C . PRO A 1 126 ? -15.43 -12.719 -4.07 1 94.44 126 PRO A C 1
ATOM 1007 O O . PRO A 1 126 ? -15.281 -13.133 -5.223 1 94.44 126 PRO A O 1
ATOM 1010 N N . TRP A 1 127 ? -15.305 -11.422 -3.775 1 91.44 127 TRP A N 1
ATOM 1011 C CA . TRP A 1 127 ? -15.062 -10.43 -4.82 1 91.44 127 TRP A CA 1
ATOM 1012 C C . TRP A 1 127 ? -13.742 -10.695 -5.531 1 91.44 127 TRP A C 1
ATOM 1014 O O . TRP A 1 127 ? -13.633 -10.516 -6.746 1 91.44 127 TRP A O 1
ATOM 1024 N N . LEU A 1 128 ? -12.773 -11.094 -4.789 1 94.06 128 LEU A N 1
ATOM 1025 C CA . LEU A 1 128 ? -11.461 -11.359 -5.359 1 94.06 128 LEU A CA 1
ATOM 1026 C C . LEU A 1 128 ? -11.484 -12.633 -6.199 1 94.06 128 LEU A C 1
ATOM 1028 O O . LEU A 1 128 ? -10.836 -12.703 -7.25 1 94.06 128 LEU A O 1
ATOM 1032 N N . ARG A 1 129 ? -12.227 -13.609 -5.785 1 95.88 129 ARG A N 1
ATOM 1033 C CA . ARG A 1 129 ? -12.391 -14.852 -6.531 1 95.88 129 ARG A CA 1
ATOM 1034 C C . ARG A 1 129 ? -13.023 -14.602 -7.891 1 95.88 129 ARG A C 1
ATOM 1036 O O . ARG A 1 129 ? -12.711 -15.281 -8.867 1 95.88 129 ARG A O 1
ATOM 1043 N N . GLU A 1 130 ? -13.906 -13.664 -7.934 1 96 130 GLU A N 1
ATOM 1044 C CA . GLU A 1 130 ? -14.531 -13.305 -9.203 1 96 130 GLU A CA 1
ATOM 1045 C C . GLU A 1 130 ? -13.5 -12.766 -10.188 1 96 130 GLU A C 1
ATOM 1047 O O . GLU A 1 130 ? -13.625 -12.969 -11.398 1 96 130 GLU A O 1
ATOM 1052 N N . LEU A 1 131 ? -12.453 -12.133 -9.688 1 95.5 131 LEU A N 1
ATOM 1053 C CA . LEU A 1 131 ? -11.422 -11.539 -10.531 1 95.5 131 LEU A CA 1
ATOM 1054 C C . LEU A 1 131 ? -10.391 -12.578 -10.945 1 95.5 131 LEU A C 1
ATOM 1056 O O . LEU A 1 131 ? -9.812 -12.492 -12.031 1 95.5 131 LEU A O 1
ATOM 1060 N N . PHE A 1 132 ? -10.195 -13.5 -10.023 1 97.62 132 PHE A N 1
ATOM 1061 C CA . PHE A 1 132 ? -9.203 -14.539 -10.258 1 97.62 132 PHE A CA 1
ATOM 1062 C C . PHE A 1 132 ? -9.82 -15.922 -10.094 1 97.62 132 PHE A C 1
ATOM 1064 O O . PHE A 1 132 ? -9.391 -16.703 -9.242 1 97.62 132 PHE A O 1
ATOM 1071 N N . PRO A 1 133 ? -10.711 -16.344 -10.938 1 97.19 133 PRO A N 1
ATOM 1072 C CA . PRO A 1 133 ? -11.516 -17.531 -10.703 1 97.19 133 PRO A CA 1
ATOM 1073 C C . PRO A 1 133 ? -10.695 -18.828 -10.742 1 97.19 133 PRO A C 1
ATOM 1075 O O . PRO A 1 133 ? -10.984 -19.766 -10 1 97.19 133 PRO A O 1
ATOM 1078 N N . GLU A 1 134 ? -9.664 -18.875 -11.547 1 97 134 GLU A N 1
ATOM 1079 C CA . GLU A 1 134 ? -8.898 -20.094 -11.703 1 97 134 GLU A CA 1
ATOM 1080 C C . GLU A 1 134 ? -7.809 -20.203 -10.641 1 97 134 GLU A C 1
ATOM 1082 O O . GLU A 1 134 ? -7.125 -21.234 -10.547 1 97 134 GLU A O 1
ATOM 1087 N N . ASP A 1 135 ? -7.598 -19.188 -9.836 1 96.81 135 ASP A N 1
ATOM 1088 C CA . ASP A 1 135 ? -6.605 -19.234 -8.766 1 96.81 135 ASP A CA 1
ATOM 1089 C C . ASP A 1 135 ? -7.137 -19.984 -7.551 1 96.81 135 ASP A C 1
ATOM 1091 O O . ASP A 1 135 ? -6.371 -20.359 -6.656 1 96.81 135 ASP A O 1
ATOM 1095 N N . ALA A 1 136 ? -8.469 -20.109 -7.426 1 86.81 136 ALA A N 1
ATOM 1096 C CA . ALA A 1 136 ? -9.094 -20.812 -6.305 1 86.81 136 ALA A CA 1
ATOM 1097 C C . ALA A 1 136 ? -9.047 -22.328 -6.5 1 86.81 136 ALA A C 1
ATOM 1099 O O . ALA A 1 136 ? -9.219 -23.078 -5.547 1 86.81 136 ALA A O 1
ATOM 1100 N N . VAL A 1 137 ? -9.031 -22.734 -7.75 1 73.19 137 VAL A N 1
ATOM 1101 C CA . VAL A 1 137 ? -9.227 -24.141 -8.07 1 73.19 137 VAL A CA 1
ATOM 1102 C C . VAL A 1 137 ? -7.902 -24.891 -7.945 1 73.19 137 VAL A C 1
ATOM 1104 O O . VAL A 1 137 ? -6.848 -24.375 -8.328 1 73.19 137 VAL A O 1
ATOM 1107 N N . GLU A 1 138 ? -7.848 -25.812 -6.945 1 58.44 138 GLU A N 1
ATOM 1108 C CA . GLU A 1 138 ? -6.703 -26.719 -6.953 1 58.44 138 GLU A CA 1
ATOM 1109 C C . GLU A 1 138 ? -6.555 -27.422 -8.305 1 58.44 138 GLU A C 1
ATOM 1111 O O . GLU A 1 138 ? -7.551 -27.688 -8.977 1 58.44 138 GLU A O 1
ATOM 1116 N N . ASP A 1 139 ? -5.562 -27.016 -9.055 1 51.19 139 ASP A N 1
ATOM 1117 C CA . ASP A 1 139 ? -5.32 -27.766 -10.281 1 51.19 139 ASP A CA 1
ATOM 1118 C C . ASP A 1 139 ? -5.676 -29.234 -10.109 1 51.19 139 ASP A C 1
ATOM 1120 O O . ASP A 1 139 ? -5 -29.953 -9.383 1 51.19 139 ASP A O 1
ATOM 1124 N N . ASP A 1 140 ? -6.805 -29.531 -9.703 1 43.5 140 ASP A N 1
ATOM 1125 C CA . ASP A 1 140 ? -7.156 -30.953 -9.672 1 43.5 140 ASP A CA 1
ATOM 1126 C C . ASP A 1 140 ? -6.605 -31.688 -10.898 1 43.5 140 ASP A C 1
ATOM 1128 O O . ASP A 1 140 ? -6.695 -32.906 -10.984 1 43.5 140 ASP A O 1
ATOM 1132 N N . GLU A 1 141 ? -6.75 -31.172 -12.094 1 43.25 141 GLU A N 1
ATOM 1133 C CA . GLU A 1 141 ? -6.785 -32.125 -13.188 1 43.25 141 GLU A CA 1
ATOM 1134 C C . GLU A 1 141 ? -5.41 -32.781 -13.406 1 43.25 141 GLU A C 1
ATOM 1136 O O . GLU A 1 141 ? -4.43 -32.062 -13.656 1 43.25 141 GLU A O 1
ATOM 1141 N N . PRO A 1 142 ? -5.172 -33.969 -12.852 1 42.38 142 PRO A N 1
ATOM 1142 C CA . PRO A 1 142 ? -4.02 -34.75 -13.297 1 42.38 142 PRO A CA 1
ATOM 1143 C C . PRO A 1 142 ? -3.777 -34.656 -14.797 1 42.38 142 PRO A C 1
ATOM 1145 O O . PRO A 1 142 ? -4.73 -34.594 -15.586 1 42.38 142 PRO A O 1
ATOM 1148 N N . PHE A 1 143 ? -2.9 -33.781 -15.195 1 38.06 143 PHE A N 1
ATOM 1149 C CA . PHE A 1 143 ? -2.566 -34 -16.594 1 38.06 143 PHE A CA 1
ATOM 1150 C C . PHE A 1 143 ? -2.533 -35.5 -16.891 1 38.06 143 PHE A C 1
ATOM 1152 O O . PHE A 1 143 ? -1.874 -36.281 -16.188 1 38.06 143 PHE A O 1
ATOM 1159 N N . PRO A 1 144 ? -3.564 -36 -17.516 1 37.97 144 PRO A N 1
ATOM 1160 C CA . PRO A 1 144 ? -3.428 -37.406 -17.938 1 37.97 144 PRO A CA 1
ATOM 1161 C C . PRO A 1 144 ? -2.123 -37.656 -18.688 1 37.97 144 PRO A C 1
ATOM 1163 O O . PRO A 1 144 ? -1.838 -37 -19.688 1 37.97 144 PRO A O 1
ATOM 1166 N N . TRP A 1 145 ? -1.041 -37.906 -18 1 29.25 145 TRP A N 1
ATOM 1167 C CA . TRP A 1 145 ? -0.095 -38.625 -18.828 1 29.25 145 TRP A CA 1
ATOM 1168 C C . TRP A 1 145 ? -0.699 -39.938 -19.328 1 29.25 145 TRP A C 1
ATOM 1170 O O . TRP A 1 145 ? -1.544 -40.531 -18.656 1 29.25 145 TRP A O 1
ATOM 1180 N N . MET B 1 1 ? -8.359 5.379 -4.707 1 43.66 1 MET B N 1
ATOM 1181 C CA . MET B 1 1 ? -7.133 5.555 -3.93 1 43.66 1 MET B CA 1
ATOM 1182 C C . MET B 1 1 ? -6.414 4.223 -3.738 1 43.66 1 MET B C 1
ATOM 1184 O O . MET B 1 1 ? -7.039 3.162 -3.781 1 43.66 1 MET B O 1
ATOM 1188 N N . ILE B 1 2 ? -5.027 4.352 -3.559 1 50.5 2 ILE B N 1
ATOM 1189 C CA . ILE B 1 2 ? -4.27 3.172 -3.152 1 50.5 2 ILE B CA 1
ATOM 1190 C C . ILE B 1 2 ? -4.781 2.668 -1.806 1 50.5 2 ILE B C 1
ATOM 1192 O O . ILE B 1 2 ? -4.918 3.445 -0.856 1 50.5 2 ILE B O 1
ATOM 1196 N N . PHE B 1 3 ? -5.281 1.497 -1.775 1 60.38 3 PHE B N 1
ATOM 1197 C CA . PHE B 1 3 ? -5.809 0.828 -0.593 1 60.38 3 PHE B CA 1
ATOM 1198 C C . PHE B 1 3 ? -7.258 1.231 -0.347 1 60.38 3 PHE B C 1
ATOM 1200 O O . PHE B 1 3 ? -7.629 1.571 0.778 1 60.38 3 PHE B O 1
ATOM 1207 N N . ASP B 1 4 ? -7.984 1.372 -1.381 1 70.06 4 ASP B N 1
ATOM 1208 C CA . ASP B 1 4 ? -9.414 1.63 -1.257 1 70.06 4 ASP B CA 1
ATOM 1209 C C . ASP B 1 4 ? -10.148 0.409 -0.704 1 70.06 4 ASP B C 1
ATOM 1211 O O . ASP B 1 4 ? -9.695 -0.725 -0.881 1 70.06 4 ASP B O 1
ATOM 1215 N N . ASN B 1 5 ? -11.078 0.672 0.134 1 75.94 5 ASN B N 1
ATOM 1216 C CA . ASN B 1 5 ? -11.969 -0.351 0.668 1 75.94 5 ASN B CA 1
ATOM 1217 C C . ASN B 1 5 ? -13.375 0.196 0.895 1 75.94 5 ASN B C 1
ATOM 1219 O O . ASN B 1 5 ? -13.555 1.4 1.08 1 75.94 5 ASN B O 1
ATOM 1223 N N . ASP B 1 6 ? -14.273 -0.636 0.91 1 76.31 6 ASP B N 1
ATOM 1224 C CA . ASP B 1 6 ? -15.672 -0.235 0.972 1 76.31 6 ASP B CA 1
ATOM 1225 C C . ASP B 1 6 ? -16.016 0.369 2.332 1 76.31 6 ASP B C 1
ATOM 1227 O O . ASP B 1 6 ? -16.953 1.158 2.451 1 76.31 6 ASP B O 1
ATOM 1231 N N . GLN B 1 7 ? -15.242 0.104 3.303 1 82.5 7 GLN B N 1
ATOM 1232 C CA . GLN B 1 7 ? -15.547 0.541 4.66 1 82.5 7 GLN B CA 1
ATOM 1233 C C . GLN B 1 7 ? -14.961 1.926 4.934 1 82.5 7 GLN B C 1
ATOM 1235 O O . GLN B 1 7 ? -15.297 2.561 5.934 1 82.5 7 GLN B O 1
ATOM 1240 N N . GLY B 1 8 ? -14.094 2.344 4.051 1 88 8 GLY B N 1
ATOM 1241 C CA . GLY B 1 8 ? -13.461 3.643 4.211 1 88 8 GLY B CA 1
ATOM 1242 C C . GLY B 1 8 ? -12.383 3.652 5.277 1 88 8 GLY B C 1
ATOM 1243 O O . GLY B 1 8 ? -12.031 4.711 5.809 1 88 8 GLY B O 1
ATOM 1244 N N . PHE B 1 9 ? -11.867 2.51 5.598 1 90.38 9 PHE B N 1
ATOM 1245 C CA . PHE B 1 9 ? -10.844 2.383 6.629 1 90.38 9 PHE B CA 1
ATOM 1246 C C . PHE B 1 9 ? -9.5 2.885 6.117 1 90.38 9 PHE B C 1
ATOM 1248 O O . PHE B 1 9 ? -9.25 2.883 4.91 1 90.38 9 PHE B O 1
ATOM 1255 N N . PHE B 1 10 ? -8.641 3.389 7.023 1 92.38 10 PHE B N 1
ATOM 1256 C CA . PHE B 1 10 ? -7.25 3.752 6.766 1 92.38 10 PHE B CA 1
ATOM 1257 C C . PHE B 1 10 ? -7.168 4.918 5.789 1 92.38 10 PHE B C 1
ATOM 1259 O O . PHE B 1 10 ? -6.344 4.91 4.871 1 92.38 10 PHE B O 1
ATOM 1266 N N . GLY B 1 11 ? -8.039 5.84 5.922 1 92.88 11 GLY B N 1
ATOM 1267 C CA . GLY B 1 11 ? -8.008 7.035 5.086 1 92.88 11 GLY B CA 1
ATOM 1268 C C . GLY B 1 11 ? -8.672 6.832 3.738 1 92.88 11 GLY B C 1
ATOM 1269 O O . GLY B 1 11 ? -8.477 7.633 2.82 1 92.88 11 GLY B O 1
ATOM 1270 N N . ALA B 1 12 ? -9.508 5.812 3.557 1 90 12 ALA B N 1
ATOM 1271 C CA . ALA B 1 12 ? -10.047 5.469 2.242 1 90 12 ALA B CA 1
ATOM 1272 C C . ALA B 1 12 ? -11.461 6.004 2.068 1 90 12 ALA B C 1
ATOM 1274 O O . ALA B 1 12 ? -12.125 5.719 1.066 1 90 12 ALA B O 1
ATOM 1275 N N . SER B 1 13 ? -11.922 6.727 3.07 1 91.69 13 SER B N 1
ATOM 1276 C CA . SER B 1 13 ? -13.273 7.27 2.959 1 91.69 13 SER B CA 1
ATOM 1277 C C . SER B 1 13 ? -13.414 8.148 1.723 1 91.69 13 SER B C 1
ATOM 1279 O O . SER B 1 13 ? -12.5 8.906 1.386 1 91.69 13 SER B O 1
ATOM 1281 N N . LYS B 1 14 ? -14.523 8.102 1.13 1 90.75 14 LYS B N 1
ATOM 1282 C CA . LYS B 1 14 ? -14.797 8.93 -0.039 1 90.75 14 LYS B CA 1
ATOM 1283 C C . LYS B 1 14 ? -15.492 10.227 0.36 1 90.75 14 LYS B C 1
ATOM 1285 O O . LYS B 1 14 ? -15.75 11.086 -0.487 1 90.75 14 LYS B O 1
ATOM 1290 N N . ALA B 1 15 ? -15.719 10.359 1.596 1 95.44 15 ALA B N 1
ATOM 1291 C CA . ALA B 1 15 ? -16.328 11.602 2.078 1 95.44 15 ALA B CA 1
ATOM 1292 C C . ALA B 1 15 ? -15.344 12.766 1.982 1 95.44 15 ALA B C 1
ATOM 1294 O O . ALA B 1 15 ? -14.164 12.625 2.326 1 95.44 15 ALA B O 1
ATOM 1295 N N . VAL B 1 16 ? -15.883 13.852 1.488 1 97 16 VAL B N 1
ATOM 1296 C CA . VAL B 1 16 ? -15.062 15.055 1.418 1 97 16 VAL B CA 1
ATOM 1297 C C . VAL B 1 16 ? -14.688 15.508 2.828 1 97 16 VAL B C 1
ATOM 1299 O O . VAL B 1 16 ? -15.547 15.57 3.715 1 97 16 VAL B O 1
ATOM 1302 N N . ARG B 1 17 ? -13.414 15.781 3.043 1 97.38 17 ARG B N 1
ATOM 1303 C CA . ARG B 1 17 ? -12.938 16.234 4.344 1 97.38 17 ARG B CA 1
ATOM 1304 C C . ARG B 1 17 ? -13.062 17.75 4.473 1 97.38 17 ARG B C 1
ATOM 1306 O O . ARG B 1 17 ? -12.062 18.469 4.422 1 97.38 17 ARG B O 1
ATOM 1313 N N . SER B 1 18 ? -14.281 18.172 4.73 1 96.38 18 SER B N 1
ATOM 1314 C CA . SER B 1 18 ? -14.625 19.578 4.855 1 96.38 18 SER B CA 1
ATOM 1315 C C . SER B 1 18 ? -15.734 19.797 5.879 1 96.38 18 SER B C 1
ATOM 1317 O O . SER B 1 18 ? -16.734 19.062 5.887 1 96.38 18 SER B O 1
ATOM 1319 N N . PRO B 1 19 ? -15.594 20.797 6.715 1 96.88 19 PRO B N 1
ATOM 1320 C CA . PRO B 1 19 ? -14.391 21.594 6.941 1 96.88 19 PRO B CA 1
ATOM 1321 C C . PRO B 1 19 ? -13.258 20.797 7.582 1 96.88 19 PRO B C 1
ATOM 1323 O O . PRO B 1 19 ? -13.516 19.812 8.289 1 96.88 19 PRO B O 1
ATOM 1326 N N . ARG B 1 20 ? -12.086 21.109 7.336 1 97.12 20 ARG B N 1
ATOM 1327 C CA . ARG B 1 20 ? -10.93 20.516 7.996 1 97.12 20 ARG B CA 1
ATOM 1328 C C . ARG B 1 20 ? -10.875 20.906 9.469 1 97.12 20 ARG B C 1
ATOM 1330 O O . ARG B 1 20 ? -10.844 22.094 9.805 1 97.12 20 ARG B O 1
ATOM 1337 N N . PRO B 1 21 ? -10.797 19.984 10.273 1 96.81 21 PRO B N 1
ATOM 1338 C CA . PRO B 1 21 ? -10.695 20.344 11.695 1 96.81 21 PRO B CA 1
ATOM 1339 C C . PRO B 1 21 ? -9.367 21 12.039 1 96.81 21 PRO B C 1
ATOM 1341 O O . PRO B 1 21 ? -8.32 20.625 11.5 1 96.81 21 PRO B O 1
ATOM 1344 N N . PRO B 1 22 ? -9.438 21.906 12.945 1 95.25 22 PRO B N 1
ATOM 1345 C CA . PRO B 1 22 ? -8.211 22.625 13.305 1 95.25 22 PRO B CA 1
ATOM 1346 C C . PRO B 1 22 ? -7.172 21.734 13.961 1 95.25 22 PRO B C 1
ATOM 1348 O O . PRO B 1 22 ? -5.984 22.062 13.969 1 95.25 22 PRO B O 1
ATOM 1351 N N . PHE B 1 23 ? -7.625 20.609 14.562 1 96.31 23 PHE B N 1
ATOM 1352 C CA . PHE B 1 23 ? -6.699 19.75 15.273 1 96.31 23 PHE B CA 1
ATOM 1353 C C . PHE B 1 23 ? -5.996 18.797 14.305 1 96.31 23 PHE B C 1
ATOM 1355 O O . PHE B 1 23 ? -5.102 18.047 14.703 1 96.31 23 PHE B O 1
ATOM 1362 N N . VAL B 1 24 ? -6.383 18.781 13.047 1 97.81 24 VAL B N 1
ATOM 1363 C CA . VAL B 1 24 ? -5.664 18.062 12.008 1 97.81 24 VAL B CA 1
ATOM 1364 C C . VAL B 1 24 ? -4.535 18.922 11.453 1 97.81 24 VAL B C 1
ATOM 1366 O O . VAL B 1 24 ? -4.773 19.828 10.648 1 97.81 24 VAL B O 1
ATOM 1369 N N . PHE B 1 25 ? -3.363 18.594 11.75 1 96.75 25 PHE B N 1
ATOM 1370 C CA . PHE B 1 25 ? -2.266 19.531 11.523 1 96.75 25 PHE B CA 1
ATOM 1371 C C . PHE B 1 25 ? -1.617 19.281 10.164 1 96.75 25 PHE B C 1
ATOM 1373 O O . PHE B 1 25 ? -1.241 20.234 9.477 1 96.75 25 PHE B O 1
ATOM 1380 N N . LEU B 1 26 ? -1.518 18.094 9.805 1 97.81 26 LEU B N 1
ATOM 1381 C CA . LEU B 1 26 ? -0.823 17.781 8.555 1 97.81 26 LEU B CA 1
ATOM 1382 C C . LEU B 1 26 ? -1.784 17.812 7.375 1 97.81 26 LEU B C 1
ATOM 1384 O O . LEU B 1 26 ? -2.938 17.391 7.496 1 97.81 26 LEU B O 1
ATOM 1388 N N . ARG B 1 27 ? -1.271 18.219 6.316 1 97.69 27 ARG B N 1
ATOM 1389 C CA . ARG B 1 27 ? -2.061 18.297 5.094 1 97.69 27 ARG B CA 1
ATOM 1390 C C . ARG B 1 27 ? -1.604 17.266 4.07 1 97.69 27 ARG B C 1
ATOM 1392 O O . ARG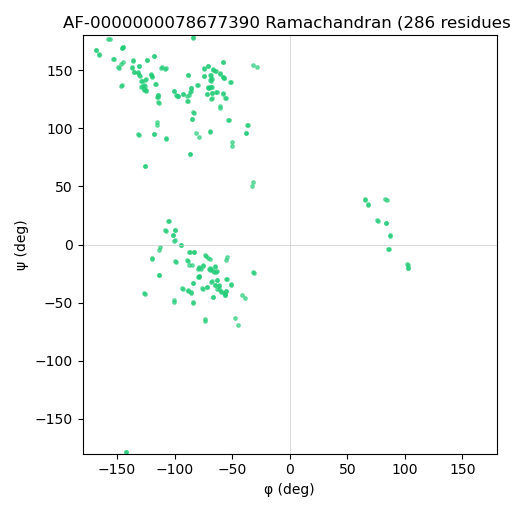 B 1 27 ? -0.433 16.875 4.051 1 97.69 27 ARG B O 1
ATOM 1399 N N . VAL B 1 28 ? -2.518 16.891 3.256 1 97.5 28 VAL B N 1
ATOM 1400 C CA . VAL B 1 28 ? -2.189 16.016 2.139 1 97.5 28 VAL B CA 1
ATOM 1401 C C . VAL B 1 28 ? -1.128 16.672 1.26 1 97.5 28 VAL B C 1
ATOM 1403 O O . VAL B 1 28 ? -1.227 17.859 0.94 1 97.5 28 VAL B O 1
ATOM 1406 N N . GLY B 1 29 ? -0.086 15.906 0.968 1 97.44 29 GLY B N 1
ATOM 1407 C CA . GLY B 1 29 ? 1 16.406 0.142 1 97.44 29 GLY B CA 1
ATOM 1408 C C . GLY B 1 29 ? 2.225 16.812 0.944 1 97.44 29 GLY B C 1
ATOM 1409 O O . GLY B 1 29 ? 3.309 16.984 0.384 1 97.44 29 GLY B O 1
ATOM 1410 N N . GLU B 1 30 ? 2.049 16.984 2.205 1 97.56 30 GLU B N 1
ATOM 1411 C CA . GLU B 1 30 ? 3.182 17.391 3.033 1 97.56 30 GLU B CA 1
ATOM 1412 C C . GLU B 1 30 ? 4.137 16.219 3.262 1 97.56 30 GLU B C 1
ATOM 1414 O O . GLU B 1 30 ? 3.705 15.07 3.369 1 97.56 30 GLU B O 1
ATOM 1419 N N . VAL B 1 31 ? 5.426 16.578 3.309 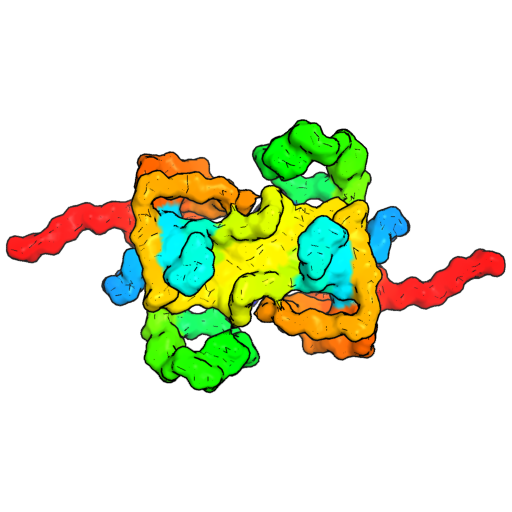1 98 31 VAL B N 1
ATOM 1420 C CA . VAL B 1 31 ? 6.48 15.617 3.602 1 98 31 VAL B CA 1
ATOM 1421 C C . VAL B 1 31 ? 6.645 15.477 5.113 1 98 31 VAL B C 1
ATOM 1423 O O . VAL B 1 31 ? 6.656 16.469 5.84 1 98 31 VAL B O 1
ATOM 1426 N N . VAL B 1 32 ? 6.75 14.211 5.559 1 98.19 32 VAL B N 1
ATOM 1427 C CA . VAL B 1 32 ? 6.801 13.961 6.992 1 98.19 32 VAL B CA 1
ATOM 1428 C C . VAL B 1 32 ? 7.879 12.922 7.297 1 98.19 32 VAL B C 1
ATOM 1430 O O . VAL B 1 32 ? 8.312 12.188 6.406 1 98.19 32 VAL B O 1
ATOM 1433 N N . MET B 1 33 ? 8.305 12.938 8.492 1 97.56 33 MET B N 1
ATOM 1434 C CA . MET B 1 33 ? 9.172 11.906 9.047 1 97.56 33 MET B CA 1
ATOM 1435 C C . MET B 1 33 ? 8.453 11.125 10.148 1 97.56 33 MET B C 1
ATOM 1437 O O . MET B 1 33 ? 7.867 11.719 11.055 1 97.56 33 MET B O 1
ATOM 1441 N N . GLU B 1 34 ? 8.352 9.82 9.984 1 96.69 34 GLU B N 1
ATOM 1442 C CA . GLU B 1 34 ? 7.898 8.953 11.07 1 96.69 34 GLU B CA 1
ATOM 1443 C C . GLU B 1 34 ? 8.914 8.922 12.203 1 96.69 34 GLU B C 1
ATOM 1445 O O . GLU B 1 34 ? 10.117 8.758 11.961 1 96.69 34 GLU B O 1
ATOM 1450 N N . THR B 1 35 ? 8.531 9.109 13.359 1 92.88 35 THR B N 1
ATOM 1451 C CA . THR B 1 35 ? 9.43 9.477 14.445 1 92.88 35 THR B CA 1
ATOM 1452 C C . THR B 1 35 ? 10.18 8.25 14.969 1 92.88 35 THR B C 1
ATOM 1454 O O . THR B 1 35 ? 11.297 8.375 15.477 1 92.88 35 THR B O 1
ATOM 1457 N N . LYS B 1 36 ? 9.758 7.117 14.906 1 89.38 36 LYS B N 1
ATOM 1458 C CA . LYS B 1 36 ? 10.398 5.93 15.469 1 89.38 36 LYS B CA 1
ATOM 1459 C C . LYS B 1 36 ? 11.445 5.367 14.516 1 89.38 36 LYS B C 1
ATOM 1461 O O . LYS B 1 36 ? 12.617 5.242 14.875 1 89.38 36 LYS B O 1
ATOM 1466 N N . GLY B 1 37 ? 11.125 5.188 13.344 1 91.31 37 GLY B N 1
ATOM 1467 C CA . GLY B 1 37 ? 12.008 4.562 12.367 1 91.31 37 GLY B CA 1
ATOM 1468 C C . GLY B 1 37 ? 12.719 5.562 11.484 1 91.31 37 GLY B C 1
ATOM 1469 O O . GLY B 1 37 ? 13.578 5.188 10.672 1 91.31 37 GLY B O 1
ATOM 1470 N N . HIS B 1 38 ? 12.227 6.852 11.5 1 94.75 38 HIS B N 1
ATOM 1471 C CA . HIS B 1 38 ? 12.82 7.957 10.758 1 94.75 38 HIS B CA 1
ATOM 1472 C C . HIS B 1 38 ? 12.648 7.766 9.258 1 94.75 38 HIS B C 1
ATOM 1474 O O . HIS B 1 38 ? 13.57 8.039 8.484 1 94.75 38 HIS B O 1
ATOM 1480 N N . MET B 1 39 ? 11.578 7.211 8.93 1 95.06 39 MET B N 1
ATOM 1481 C CA . MET B 1 39 ? 11.219 7.102 7.516 1 95.06 39 MET B CA 1
ATOM 1482 C C . MET B 1 39 ? 10.617 8.406 7.008 1 95.06 39 MET B C 1
ATOM 1484 O O . MET B 1 39 ? 9.781 9.016 7.684 1 95.06 39 MET B O 1
ATOM 1488 N N . VAL B 1 40 ? 11.055 8.797 5.793 1 96.62 40 VAL B N 1
ATOM 1489 C CA . VAL B 1 40 ? 10.5 9.992 5.172 1 96.62 40 VAL B CA 1
ATOM 1490 C C . VAL B 1 40 ? 9.391 9.602 4.199 1 96.62 40 VAL B C 1
ATOM 1492 O O . VAL B 1 40 ? 9.57 8.711 3.369 1 96.62 40 VAL B O 1
ATOM 1495 N N . GLY B 1 41 ? 8.234 10.219 4.367 1 97.62 41 GLY B N 1
ATOM 1496 C CA . GLY B 1 41 ? 7.078 9.891 3.545 1 97.62 41 GLY B CA 1
ATOM 1497 C C . GLY B 1 41 ? 6.238 11.094 3.176 1 97.62 41 GLY B C 1
ATOM 1498 O O . GLY B 1 41 ? 6.629 12.234 3.441 1 97.62 41 GLY B O 1
ATOM 1499 N N . VAL B 1 42 ? 5.16 10.844 2.457 1 97.69 42 VAL B N 1
ATOM 1500 C CA . VAL B 1 42 ? 4.23 11.883 2.014 1 97.69 42 VAL B CA 1
ATOM 1501 C C . VAL B 1 42 ? 2.816 11.539 2.475 1 97.69 42 VAL B C 1
ATOM 1503 O O . VAL B 1 42 ? 2.363 10.398 2.311 1 97.69 42 VAL B O 1
ATOM 1506 N N . VAL B 1 43 ? 2.137 12.492 3.045 1 97.69 43 VAL B N 1
ATOM 1507 C CA . VAL B 1 43 ? 0.754 12.305 3.473 1 97.69 43 VAL B CA 1
ATOM 1508 C C . VAL B 1 43 ? -0.16 12.234 2.25 1 97.69 43 VAL B C 1
ATOM 1510 O O . VAL B 1 43 ? -0.154 13.133 1.41 1 97.69 43 VAL B O 1
ATOM 1513 N N . VAL B 1 44 ? -0.989 11.18 2.232 1 96.62 44 VAL B N 1
ATOM 1514 C CA . VAL B 1 44 ? -1.867 11.07 1.071 1 96.62 44 VAL B CA 1
ATOM 1515 C C . VAL B 1 44 ? -3.326 11.117 1.521 1 96.62 44 VAL B C 1
ATOM 1517 O O . VAL B 1 44 ? -4.23 11.281 0.701 1 96.62 44 VAL B O 1
ATOM 1520 N N . SER B 1 45 ? -3.545 10.992 2.812 1 96.75 45 SER B N 1
ATOM 1521 C CA . SER B 1 45 ? -4.891 11.07 3.367 1 96.75 45 SER B CA 1
ATOM 1522 C C . SER B 1 45 ? -4.855 11.25 4.879 1 96.75 45 SER B C 1
ATOM 1524 O O . SER B 1 45 ? -3.814 11.055 5.512 1 96.75 45 SER B O 1
ATOM 1526 N N . TRP B 1 46 ? -6 11.664 5.383 1 97.5 46 TRP B N 1
ATOM 1527 C CA . TRP B 1 46 ? -6.133 11.719 6.836 1 97.5 46 TRP B CA 1
ATOM 1528 C C . TRP B 1 46 ? -7.574 11.461 7.262 1 97.5 46 TRP B C 1
ATOM 1530 O O . TRP B 1 46 ? -8.508 11.688 6.484 1 97.5 46 TRP B O 1
ATOM 1540 N N . ASP B 1 47 ? -7.715 10.945 8.445 1 97.12 47 ASP B N 1
ATOM 1541 C CA . ASP B 1 47 ? -8.953 10.82 9.211 1 97.12 47 ASP B CA 1
ATOM 1542 C C . ASP B 1 47 ? -8.891 11.633 10.5 1 97.12 47 ASP B C 1
ATOM 1544 O O . ASP B 1 47 ? -7.848 11.672 11.164 1 97.12 47 ASP B O 1
ATOM 1548 N N . PRO B 1 48 ? -10.016 12.305 10.789 1 97.12 48 PRO B N 1
ATOM 1549 C CA . PRO B 1 48 ? -9.961 13.117 12 1 97.12 48 PRO B CA 1
ATOM 1550 C C . PRO B 1 48 ? -9.758 12.289 13.266 1 97.12 48 PRO B C 1
ATOM 1552 O O . PRO B 1 48 ? -9.375 12.828 14.305 1 97.12 48 PRO B O 1
ATOM 1555 N N . GLU B 1 49 ? -10.125 11.039 13.188 1 95.5 49 GLU B N 1
ATOM 1556 C CA . GLU B 1 49 ? -9.859 10.055 14.234 1 95.5 49 GLU B CA 1
ATOM 1557 C C . GLU B 1 49 ? -9.578 8.68 13.633 1 95.5 49 GLU B C 1
ATOM 1559 O O . GLU B 1 49 ? -9.734 8.477 12.43 1 95.5 49 GLU B O 1
ATOM 1564 N N . LEU B 1 50 ? -9.125 7.797 14.547 1 95.06 50 LEU B N 1
ATOM 1565 C CA . LEU B 1 50 ? -8.805 6.445 14.102 1 95.06 50 LEU B CA 1
ATOM 1566 C C . LEU B 1 50 ? -10 5.801 13.414 1 95.06 50 LEU B C 1
ATOM 1568 O O . LEU B 1 50 ? -11.109 5.789 13.961 1 95.06 50 LEU B O 1
ATOM 1572 N N . ARG B 1 51 ? -9.781 5.332 12.219 1 93.5 51 ARG B N 1
ATOM 1573 C CA . ARG B 1 51 ? -10.758 4.566 11.445 1 93.5 51 ARG B CA 1
ATOM 1574 C C . ARG B 1 51 ? -10.133 3.305 10.867 1 93.5 51 ARG B C 1
ATOM 1576 O O . ARG B 1 51 ? -9.523 3.342 9.789 1 93.5 51 ARG B O 1
ATOM 1583 N N . ALA B 1 52 ? -10.289 2.191 11.586 1 91.19 52 ALA B N 1
ATOM 1584 C CA . ALA B 1 52 ? -9.703 0.909 11.203 1 91.19 52 ALA B CA 1
ATOM 1585 C C . ALA B 1 52 ? -10.523 -0.253 11.758 1 91.19 52 ALA B C 1
ATOM 1587 O O . ALA B 1 52 ? -11.312 -0.074 12.688 1 91.19 52 ALA B O 1
ATOM 1588 N N . PRO B 1 53 ? -10.367 -1.412 11.172 1 87.62 53 PRO B N 1
ATOM 1589 C CA . PRO B 1 53 ? -11.062 -2.57 11.734 1 87.62 53 PRO B CA 1
ATOM 1590 C C . PRO B 1 53 ? -10.641 -2.871 13.172 1 87.62 53 PRO B C 1
ATOM 1592 O O . PRO B 1 53 ? -9.469 -2.711 13.523 1 87.62 53 PRO B O 1
ATOM 1595 N N . GLN B 1 54 ? -11.625 -3.346 13.844 1 87.06 54 GLN B N 1
ATOM 1596 C CA . GLN B 1 54 ? -11.383 -3.635 15.25 1 87.06 54 GLN B CA 1
ATOM 1597 C C . GLN B 1 54 ? -10.188 -4.574 15.422 1 87.06 54 GLN B C 1
ATOM 1599 O O . GLN B 1 54 ? -9.398 -4.422 16.359 1 87.06 54 GLN B O 1
ATOM 1604 N N . GLU B 1 55 ? -10.039 -5.551 14.586 1 83.5 55 GLU B N 1
ATOM 1605 C CA . GLU B 1 55 ? -8.93 -6.496 14.672 1 83.5 55 GLU B CA 1
ATOM 1606 C C . GLU B 1 55 ? -7.586 -5.785 14.555 1 83.5 55 GLU B C 1
ATOM 1608 O O . GLU B 1 55 ? -6.629 -6.141 15.242 1 83.5 55 GLU B O 1
ATOM 1613 N N . TRP B 1 56 ? -7.461 -4.855 13.727 1 87.31 56 TRP B N 1
ATOM 1614 C CA . TRP B 1 56 ? -6.246 -4.062 13.57 1 87.31 56 TRP B CA 1
ATOM 1615 C C . TRP B 1 56 ? -5.984 -3.215 14.812 1 87.31 56 TRP B C 1
ATOM 1617 O O . TRP B 1 56 ? -4.844 -3.109 15.266 1 87.31 56 TRP B O 1
ATOM 1627 N N . ILE B 1 57 ? -7.043 -2.584 15.289 1 88.81 57 ILE B N 1
ATOM 1628 C CA . ILE B 1 57 ? -6.938 -1.724 16.469 1 88.81 57 ILE B CA 1
ATOM 1629 C C . ILE B 1 57 ? -6.355 -2.516 17.625 1 88.81 57 ILE B C 1
ATOM 1631 O O . ILE B 1 57 ? -5.461 -2.033 18.328 1 88.81 57 ILE B O 1
ATOM 1635 N N . ASP B 1 58 ? -6.805 -3.689 17.781 1 85.81 58 ASP B N 1
ATOM 1636 C CA . ASP B 1 58 ? -6.336 -4.551 18.859 1 85.81 58 ASP B CA 1
ATOM 1637 C C . ASP B 1 58 ? -4.855 -4.891 18.688 1 85.81 58 ASP B C 1
ATOM 1639 O O . ASP B 1 58 ? -4.117 -4.98 19.672 1 85.81 58 ASP B O 1
ATOM 1643 N N . ARG B 1 59 ? -4.477 -5.023 17.531 1 83.38 59 ARG B N 1
ATOM 1644 C CA . ARG B 1 59 ? -3.1 -5.402 17.234 1 83.38 59 ARG B CA 1
ATOM 1645 C C . ARG B 1 59 ? -2.152 -4.227 17.438 1 83.38 59 ARG B C 1
ATOM 1647 O O . ARG B 1 59 ? -1.031 -4.398 17.922 1 83.38 59 ARG B O 1
ATOM 1654 N N . VAL B 1 60 ? -2.566 -3.096 17.094 1 85.44 60 VAL B N 1
ATOM 1655 C CA . VAL B 1 60 ? -1.689 -1.929 17.047 1 85.44 60 VAL B CA 1
ATOM 1656 C C . VAL B 1 60 ? -1.67 -1.25 18.422 1 85.44 60 VAL B C 1
ATOM 1658 O O . VAL B 1 60 ? -0.623 -0.783 18.875 1 85.44 60 VAL B O 1
ATOM 1661 N N . TYR B 1 61 ? -2.838 -1.186 19.078 1 82.44 61 TYR B N 1
ATOM 1662 C CA . TYR B 1 61 ? -2.93 -0.387 20.297 1 82.44 61 TYR B CA 1
ATOM 1663 C C . TYR B 1 61 ? -3.152 -1.273 21.516 1 82.44 61 TYR B C 1
ATOM 1665 O O . TYR B 1 61 ? -3.369 -0.775 22.609 1 82.44 61 TYR B O 1
ATOM 1673 N N . SER B 1 62 ? -3.275 -2.506 21.406 1 69.25 62 SER B N 1
ATOM 1674 C CA . SER B 1 62 ? -3.518 -3.359 22.578 1 69.25 62 SER B CA 1
ATOM 1675 C C . SER B 1 62 ? -2.604 -2.986 23.734 1 69.25 62 SER B C 1
ATOM 1677 O O . SER B 1 62 ? -3.027 -2.996 24.891 1 69.25 62 SER B O 1
ATOM 1679 N N . ILE B 1 63 ? -1.369 -3.258 23.547 1 57.75 63 ILE B N 1
ATOM 1680 C CA . ILE B 1 63 ? -0.533 -3.221 24.734 1 57.75 63 ILE B CA 1
ATOM 1681 C C . ILE B 1 63 ? -0.297 -1.771 25.156 1 57.75 63 ILE B C 1
ATOM 1683 O O . ILE B 1 63 ? -0.329 -1.451 26.344 1 57.75 63 ILE B O 1
ATOM 1687 N N . SER B 1 64 ? 0.354 -1.006 24.344 1 53.78 64 SER B N 1
ATOM 1688 C CA . SER B 1 64 ? 1.053 0.17 24.859 1 53.78 64 SER B CA 1
ATOM 1689 C C . SER B 1 64 ? 0.243 1.44 24.609 1 53.78 64 SER B C 1
ATOM 1691 O O . SER B 1 64 ? 0.279 2.367 25.422 1 53.78 64 SER B O 1
ATOM 1693 N N . GLU B 1 65 ? -0.218 1.632 23.359 1 55.47 65 GLU B N 1
ATOM 1694 C CA . GLU B 1 65 ? -0.637 3.004 23.078 1 55.47 65 GLU B CA 1
ATOM 1695 C C . GLU B 1 65 ? -2.025 3.279 23.656 1 55.47 65 GLU B C 1
ATOM 1697 O O . GLU B 1 65 ? -2.932 2.453 23.516 1 55.47 65 GLU B O 1
ATOM 1702 N N . GLY B 1 66 ? -2.266 3.762 24.781 1 52.44 66 GLY B N 1
ATOM 1703 C CA . GLY B 1 66 ? -3.414 4.191 25.562 1 52.44 66 GLY B CA 1
ATOM 1704 C C . GLY B 1 66 ? -4.57 4.668 24.703 1 52.44 66 GLY B C 1
ATOM 1705 O O . GLY B 1 66 ? -4.422 4.852 23.5 1 52.44 66 GLY B O 1
ATOM 1706 N N . PRO B 1 67 ? -5.777 4.539 25.25 1 55.16 67 PRO B N 1
ATOM 1707 C CA . PRO B 1 67 ? -7.039 5.078 24.734 1 55.16 67 PRO B CA 1
ATOM 1708 C C . PRO B 1 67 ? -6.855 6.395 23.984 1 55.16 67 PRO B C 1
ATOM 1710 O O . PRO B 1 67 ? -7.582 6.672 23.031 1 55.16 67 PRO B O 1
ATOM 1713 N N . LYS B 1 68 ? -5.801 7.164 24.234 1 58.66 68 LYS B N 1
ATOM 1714 C CA . LYS B 1 68 ? -5.629 8.531 23.766 1 58.66 68 LYS B CA 1
ATOM 1715 C C . LYS B 1 68 ? -5.191 8.555 22.297 1 58.66 68 LYS B C 1
ATOM 1717 O O . LYS B 1 68 ? -5.598 9.438 21.531 1 58.66 68 LYS B O 1
ATOM 1722 N N . ALA B 1 69 ? -4.672 7.461 21.797 1 71.06 69 ALA B N 1
ATOM 1723 C CA . ALA B 1 69 ? -4.18 7.559 20.422 1 71.06 69 ALA B CA 1
ATOM 1724 C C . ALA B 1 69 ? -5.297 7.277 19.422 1 71.06 69 ALA B C 1
ATOM 1726 O O . ALA B 1 69 ? -5.305 7.832 18.328 1 71.06 69 ALA B O 1
ATOM 1727 N N . GLU B 1 70 ? -6.293 6.672 19.984 1 76.38 70 GLU B N 1
ATOM 1728 C CA . GLU B 1 70 ? -7.379 6.309 19.078 1 76.38 70 GLU B CA 1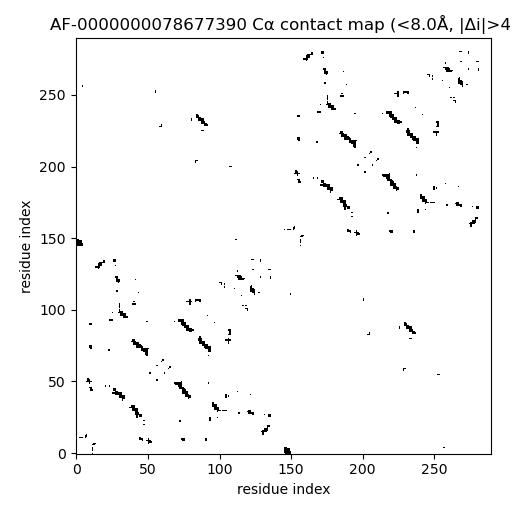
ATOM 1729 C C . GLU B 1 70 ? -8.219 7.523 18.703 1 76.38 70 GLU B C 1
ATOM 1731 O O . GLU B 1 70 ? -8.852 7.551 17.641 1 76.38 70 GLU B O 1
ATOM 1736 N N . ASN B 1 71 ? -8.078 8.57 19.5 1 85.94 71 ASN B N 1
ATOM 1737 C CA . ASN B 1 71 ? -8.914 9.742 19.25 1 85.94 71 ASN B CA 1
ATOM 1738 C C . ASN B 1 71 ? -8.117 10.875 18.609 1 85.94 71 ASN B C 1
ATOM 1740 O O . ASN B 1 71 ? -8.531 12.031 18.641 1 85.94 71 ASN B O 1
ATOM 1744 N N . THR B 1 72 ? -7.066 10.539 18.062 1 93.06 72 THR B N 1
ATOM 1745 C CA . THR B 1 72 ? -6.219 11.523 17.406 1 93.06 72 THR B CA 1
ATOM 1746 C C . THR B 1 72 ? -6.297 11.367 15.891 1 93.06 72 THR B C 1
ATOM 1748 O O . THR B 1 72 ? -6.613 10.289 15.383 1 93.06 72 THR B O 1
ATOM 1751 N N . PRO B 1 73 ? -6.078 12.477 15.227 1 97.56 73 PRO B N 1
ATOM 1752 C CA . PRO B 1 73 ? -6.012 12.336 13.773 1 97.56 73 PRO B CA 1
ATOM 1753 C C . PRO B 1 73 ? -5.039 11.25 13.328 1 97.56 73 PRO B C 1
ATOM 1755 O O . PRO B 1 73 ? -3.975 11.078 13.922 1 97.56 73 PRO B O 1
ATOM 1758 N N . HIS B 1 74 ? -5.414 10.539 12.359 1 97.38 74 HIS B N 1
ATOM 1759 C CA . HIS B 1 74 ? -4.578 9.516 11.742 1 97.38 74 HIS B CA 1
ATOM 1760 C C . HIS B 1 74 ? -4.355 9.797 10.266 1 97.38 74 HIS B C 1
ATOM 1762 O O . HIS B 1 74 ? -5.238 10.328 9.586 1 97.38 74 HIS B O 1
ATOM 1768 N N . TYR B 1 75 ? -3.189 9.422 9.836 1 97.25 75 TYR B N 1
ATOM 1769 C CA . TYR B 1 75 ? -2.779 9.758 8.477 1 97.25 75 TYR B CA 1
ATOM 1770 C C . TYR B 1 75 ? -2.357 8.516 7.703 1 97.25 75 TYR B C 1
ATOM 1772 O O . TYR B 1 75 ? -1.716 7.617 8.258 1 97.25 75 TYR B O 1
ATOM 1780 N N . LYS B 1 76 ? -2.705 8.484 6.445 1 96.12 76 LYS B N 1
ATOM 1781 C CA . LYS B 1 76 ? -2.109 7.559 5.488 1 96.12 76 LYS B CA 1
ATOM 1782 C C . LYS B 1 76 ? -0.859 8.156 4.852 1 96.12 76 LYS B C 1
ATOM 1784 O O . LYS B 1 76 ? -0.912 9.242 4.266 1 96.12 76 LYS B O 1
ATOM 1789 N N . VAL B 1 77 ? 0.203 7.445 4.98 1 96.81 77 VAL B N 1
ATOM 1790 C CA . VAL B 1 77 ? 1.482 7.977 4.52 1 96.81 77 VAL B CA 1
ATOM 1791 C C . VAL B 1 77 ? 2.168 6.953 3.615 1 96.81 77 VAL B C 1
ATOM 1793 O O . VAL B 1 77 ? 2.176 5.758 3.912 1 96.81 77 VAL B O 1
ATOM 1796 N N . LEU B 1 78 ? 2.701 7.398 2.523 1 95.31 78 LEU B N 1
ATOM 1797 C CA . LEU B 1 78 ? 3.502 6.57 1.627 1 95.31 78 LEU B CA 1
ATOM 1798 C C . LEU B 1 78 ? 4.992 6.777 1.882 1 95.31 78 LEU B C 1
ATOM 1800 O O . LEU B 1 78 ? 5.461 7.918 1.947 1 95.31 78 LEU B O 1
ATOM 1804 N N . PHE B 1 79 ? 5.664 5.699 2.076 1 95.5 79 PHE B N 1
ATOM 1805 C CA . PHE B 1 79 ? 7.113 5.699 2.217 1 95.5 79 PHE B CA 1
ATOM 1806 C C . PHE B 1 79 ? 7.77 4.891 1.104 1 95.5 79 PHE B C 1
ATOM 1808 O O . PHE B 1 79 ? 7.105 4.09 0.441 1 95.5 79 PHE B O 1
ATOM 1815 N N . SER B 1 80 ? 9.078 5.141 0.94 1 91.38 80 SER B N 1
ATOM 1816 C CA . SER B 1 80 ? 9.828 4.27 0.039 1 91.38 80 SER B CA 1
ATOM 1817 C C . SER B 1 80 ? 9.992 2.873 0.627 1 91.38 80 SER B C 1
ATOM 1819 O O . SER B 1 80 ? 10.242 2.723 1.823 1 91.38 80 SER B O 1
ATOM 1821 N N . GLY B 1 81 ? 9.766 1.87 -0.198 1 89.19 81 GLY B N 1
ATOM 1822 C CA . GLY B 1 81 ? 10.039 0.502 0.217 1 89.19 81 GLY B CA 1
ATOM 1823 C C . GLY B 1 81 ? 11.484 0.096 0.035 1 89.19 81 GLY B C 1
ATOM 1824 O O . GLY B 1 81 ? 12.336 0.932 -0.285 1 89.19 81 GLY B O 1
ATOM 1825 N N . PRO B 1 82 ? 11.859 -1.113 0.427 1 86.56 82 PRO B N 1
ATOM 1826 C CA . PRO B 1 82 ? 13.227 -1.604 0.284 1 86.56 82 PRO B CA 1
ATOM 1827 C C . PRO B 1 82 ? 13.742 -1.513 -1.151 1 86.56 82 PRO B C 1
ATOM 1829 O O . PRO B 1 82 ? 14.953 -1.464 -1.376 1 86.56 82 PRO B O 1
ATOM 1832 N N . GLY B 1 83 ? 13.016 -1.255 -2.105 1 84.75 83 GLY B N 1
ATOM 1833 C CA . GLY B 1 83 ? 13.383 -1.096 -3.504 1 84.75 83 GLY B CA 1
ATOM 1834 C C . GLY B 1 83 ? 12.375 -0.288 -4.297 1 84.75 83 GLY B C 1
ATOM 1835 O O . GLY B 1 83 ? 11.305 0.059 -3.785 1 84.75 83 GLY B O 1
ATOM 1836 N N . GLN B 1 84 ? 12.742 -0.076 -5.57 1 84.75 84 GLN B N 1
ATOM 1837 C CA . GLN B 1 84 ? 11.938 0.794 -6.422 1 84.75 84 GLN B CA 1
ATOM 1838 C C . GLN B 1 84 ? 10.641 0.112 -6.832 1 84.75 84 GLN B C 1
ATOM 1840 O O . GLN B 1 84 ? 9.727 0.764 -7.34 1 84.75 84 GLN B O 1
ATOM 1845 N N . SER B 1 85 ? 10.531 -1.165 -6.539 1 88.81 85 SER B N 1
ATOM 1846 C CA . SER B 1 85 ? 9.336 -1.907 -6.938 1 88.81 85 SER B CA 1
ATOM 1847 C C . SER B 1 85 ? 8.383 -2.094 -5.762 1 88.81 85 SER B C 1
ATOM 1849 O O . SER B 1 85 ? 7.434 -2.873 -5.844 1 88.81 85 SER B O 1
ATOM 1851 N N . SER B 1 86 ? 8.727 -1.4 -4.664 1 91.38 86 SER B N 1
ATOM 1852 C CA . SER B 1 86 ? 7.906 -1.556 -3.465 1 91.38 86 SER B CA 1
ATOM 1853 C C . SER B 1 86 ? 7.656 -0.213 -2.787 1 91.38 86 SER B C 1
ATOM 1855 O O . SER B 1 86 ? 8.445 0.725 -2.947 1 91.38 86 SER B O 1
ATOM 1857 N N . VAL B 1 87 ? 6.551 -0.116 -2.084 1 92.38 87 VAL B N 1
ATOM 1858 C CA . VAL B 1 87 ? 6.199 1.046 -1.275 1 92.38 87 VAL B CA 1
ATOM 1859 C C . VAL B 1 87 ? 5.746 0.593 0.11 1 92.38 87 VAL B C 1
ATOM 1861 O O . VAL B 1 87 ? 5.219 -0.512 0.267 1 92.38 87 VAL B O 1
ATOM 1864 N N . ILE B 1 88 ? 6.016 1.404 1.051 1 93.31 88 ILE B N 1
ATOM 1865 C CA . ILE B 1 88 ? 5.457 1.194 2.381 1 93.31 88 ILE B CA 1
ATOM 1866 C C . ILE B 1 88 ? 4.262 2.121 2.59 1 93.31 88 ILE B C 1
ATOM 1868 O O . ILE B 1 88 ? 4.34 3.32 2.309 1 93.31 88 ILE B O 1
ATOM 1872 N N . ILE B 1 89 ? 3.258 1.576 3.049 1 93.56 89 ILE B N 1
ATOM 1873 C CA . ILE B 1 89 ? 2.084 2.363 3.404 1 93.56 89 ILE B CA 1
ATOM 1874 C C . ILE B 1 89 ? 1.848 2.285 4.91 1 93.56 89 ILE B C 1
ATOM 1876 O O . ILE B 1 89 ? 1.767 1.192 5.477 1 93.56 89 ILE B O 1
ATOM 1880 N N . GLY B 1 90 ? 1.749 3.426 5.484 1 94.56 90 GLY B N 1
ATOM 1881 C CA . GLY B 1 90 ? 1.47 3.492 6.91 1 94.56 90 GLY B CA 1
ATOM 1882 C C . GLY B 1 90 ? 0.181 4.227 7.23 1 94.56 90 GLY B C 1
ATOM 1883 O O . GLY B 1 90 ? -0.205 5.156 6.52 1 94.56 90 GLY B O 1
ATOM 1884 N N . TYR B 1 91 ? -0.48 3.854 8.156 1 94.44 91 TYR B N 1
ATOM 1885 C CA . TYR B 1 91 ? -1.577 4.562 8.805 1 94.44 91 TYR B CA 1
ATOM 1886 C C . TYR B 1 91 ? -1.226 4.906 10.25 1 94.44 91 TYR B C 1
ATOM 1888 O O . TYR B 1 91 ? -1.323 4.055 11.141 1 94.44 91 TYR B O 1
ATOM 1896 N N . LEU B 1 92 ? -0.889 6.133 10.531 1 95.62 92 LEU B N 1
ATOM 1897 C CA . LEU B 1 92 ? -0.168 6.527 11.734 1 95.62 92 LEU B CA 1
ATOM 1898 C C . LEU B 1 92 ? -0.87 7.684 12.438 1 95.62 92 LEU B C 1
ATOM 1900 O O . LEU B 1 92 ? -1.396 8.586 11.781 1 95.62 92 LEU B O 1
ATOM 1904 N N . PRO B 1 93 ? -0.794 7.645 13.727 1 95.31 93 PRO B N 1
ATOM 1905 C CA . PRO B 1 93 ? -1.33 8.797 14.453 1 95.31 93 PRO B CA 1
ATOM 1906 C C . PRO B 1 93 ? -0.465 10.047 14.305 1 95.31 93 PRO B C 1
ATOM 1908 O O . PRO B 1 93 ? 0.743 9.945 14.07 1 95.31 93 PRO B O 1
ATOM 1911 N N . GLN B 1 94 ? -1.106 11.18 14.438 1 96.69 94 GLN B N 1
ATOM 1912 C CA . GLN B 1 94 ? -0.451 12.477 14.32 1 96.69 94 GLN B CA 1
ATOM 1913 C C . GLN B 1 94 ? 0.787 12.547 15.211 1 96.69 94 GLN B C 1
ATOM 1915 O O . GLN B 1 94 ? 1.808 13.117 14.82 1 96.69 94 GLN B O 1
ATOM 1920 N N . THR B 1 95 ? 0.742 11.922 16.328 1 94.44 95 THR B N 1
ATOM 1921 C CA . THR B 1 95 ? 1.795 12 17.328 1 94.44 95 THR B CA 1
ATOM 1922 C C . THR B 1 95 ? 3.057 11.289 16.844 1 94.44 95 THR B C 1
ATOM 1924 O O . THR B 1 95 ? 4.133 11.469 17.422 1 94.44 95 THR B O 1
ATOM 1927 N N . GLN B 1 96 ? 3 10.523 15.805 1 94.88 96 GLN B N 1
ATOM 1928 C CA . GLN B 1 96 ? 4.152 9.758 15.336 1 94.88 96 GLN B CA 1
ATOM 1929 C C . GLN B 1 96 ? 4.715 10.352 14.047 1 94.88 96 GLN B C 1
ATOM 1931 O O . GLN B 1 96 ? 5.543 9.727 13.383 1 94.88 96 GLN B O 1
ATOM 1936 N N . LEU B 1 97 ? 4.25 11.523 13.734 1 97.12 97 LEU B N 1
ATOM 1937 C CA . LEU B 1 97 ? 4.684 12.156 12.492 1 97.12 97 LEU B CA 1
ATOM 1938 C C . LEU B 1 97 ? 5.176 13.578 12.758 1 97.12 97 LEU B C 1
ATOM 1940 O O . LEU B 1 97 ? 4.594 14.305 13.57 1 97.12 97 LEU B O 1
ATOM 1944 N N . GLU B 1 98 ? 6.207 13.906 12.078 1 97.5 98 GLU B N 1
ATOM 1945 C CA . GLU B 1 98 ? 6.73 15.273 12.102 1 97.5 98 GLU B CA 1
ATOM 1946 C C . GLU B 1 98 ? 6.867 15.836 10.688 1 97.5 98 GLU B C 1
ATOM 1948 O O . GLU B 1 98 ? 7.434 15.188 9.812 1 97.5 98 GLU B O 1
ATOM 1953 N N . ARG B 1 99 ? 6.379 17.031 10.57 1 96.94 99 ARG B N 1
ATOM 1954 C CA . ARG B 1 99 ? 6.555 17.719 9.297 1 96.94 99 ARG B CA 1
ATOM 1955 C C . ARG B 1 99 ? 8.023 18.062 9.055 1 96.94 99 ARG B C 1
ATOM 1957 O O . ARG B 1 99 ? 8.719 18.5 9.969 1 96.94 99 ARG B O 1
ATOM 1964 N N . ILE B 1 100 ? 8.422 17.797 7.852 1 95.69 100 ILE B N 1
ATOM 1965 C CA . ILE B 1 100 ? 9.781 18.203 7.52 1 95.69 100 ILE B CA 1
ATOM 1966 C C . ILE B 1 100 ? 9.781 18.969 6.195 1 95.69 100 ILE B C 1
ATOM 1968 O O . ILE B 1 100 ? 8.852 18.812 5.391 1 95.69 100 ILE B O 1
ATOM 1972 N N . SER B 1 101 ? 10.75 19.797 6.094 1 90.44 101 SER B N 1
ATOM 1973 C CA . SER B 1 101 ? 10.875 20.609 4.887 1 90.44 101 SER B CA 1
ATOM 1974 C C . SER B 1 101 ? 12.25 20.422 4.242 1 90.44 101 SER B C 1
ATOM 1976 O O . SER B 1 101 ? 13.172 19.891 4.871 1 90.44 101 SER B O 1
ATOM 1978 N N . GLY B 1 102 ? 12.336 20.734 2.939 1 88.69 102 GLY B N 1
ATOM 1979 C CA . GLY B 1 102 ? 13.617 20.734 2.256 1 88.69 102 GLY B CA 1
ATOM 1980 C C . GLY B 1 102 ? 14 19.375 1.706 1 88.69 102 GLY B C 1
ATOM 1981 O O . GLY B 1 102 ? 15.172 19.125 1.39 1 88.69 102 GLY B O 1
ATOM 1982 N N . MET B 1 103 ? 13.102 18.438 1.756 1 91.31 103 MET B N 1
ATOM 1983 C CA . MET B 1 103 ? 13.344 17.094 1.205 1 91.31 103 MET B CA 1
ATOM 1984 C C . MET B 1 103 ? 12.234 16.703 0.237 1 91.31 103 MET B C 1
ATOM 1986 O O . MET B 1 103 ? 11.062 16.984 0.482 1 91.31 103 MET B O 1
ATOM 1990 N N . ARG B 1 104 ? 12.664 16.141 -0.828 1 94.06 104 ARG B N 1
ATOM 1991 C CA . ARG B 1 104 ? 11.719 15.594 -1.802 1 94.06 104 ARG B CA 1
ATOM 1992 C C . ARG B 1 104 ? 11.906 14.094 -1.953 1 94.06 104 ARG B C 1
ATOM 1994 O O . ARG B 1 104 ? 12.75 13.641 -2.729 1 94.06 104 ARG B O 1
ATOM 2001 N N . PRO B 1 105 ? 11.109 13.375 -1.208 1 94.19 105 PRO B N 1
ATOM 2002 C CA . PRO B 1 105 ? 11.266 11.93 -1.361 1 94.19 105 PRO B CA 1
ATOM 2003 C C . PRO B 1 105 ? 10.898 11.438 -2.76 1 94.19 105 PRO B C 1
ATOM 2005 O O . PRO B 1 105 ? 10.07 12.055 -3.436 1 94.19 105 PRO B O 1
ATOM 2008 N N . ASP B 1 106 ? 11.555 10.391 -3.15 1 91.81 106 ASP B N 1
ATOM 2009 C CA . ASP B 1 106 ? 11.266 9.703 -4.406 1 91.81 106 ASP B CA 1
ATOM 2010 C C . ASP B 1 106 ? 10.57 8.367 -4.152 1 91.81 106 ASP B C 1
ATOM 2012 O O . ASP B 1 106 ? 11.227 7.352 -3.918 1 91.81 106 ASP B O 1
ATOM 2016 N N . ILE B 1 107 ? 9.312 8.391 -4.145 1 91 107 ILE B N 1
ATOM 2017 C CA . ILE B 1 107 ? 8.477 7.234 -3.834 1 91 107 ILE B CA 1
ATOM 2018 C C . ILE B 1 107 ? 7.684 6.828 -5.074 1 91 107 ILE B C 1
ATOM 2020 O O . ILE B 1 107 ? 6.977 7.645 -5.664 1 91 107 ILE B O 1
ATOM 2024 N N . PRO B 1 108 ? 7.82 5.59 -5.324 1 83.12 108 PRO B N 1
ATOM 2025 C CA . PRO B 1 108 ? 7 5.125 -6.445 1 83.12 108 PRO B CA 1
ATOM 2026 C C . PRO B 1 108 ? 5.512 5.402 -6.238 1 83.12 108 PRO B C 1
ATOM 2028 O O . PRO B 1 108 ? 5.039 5.445 -5.098 1 83.12 108 PRO B O 1
ATOM 2031 N N . THR B 1 109 ? 4.73 5.758 -7.293 1 81.25 109 THR B N 1
ATOM 2032 C CA . THR B 1 10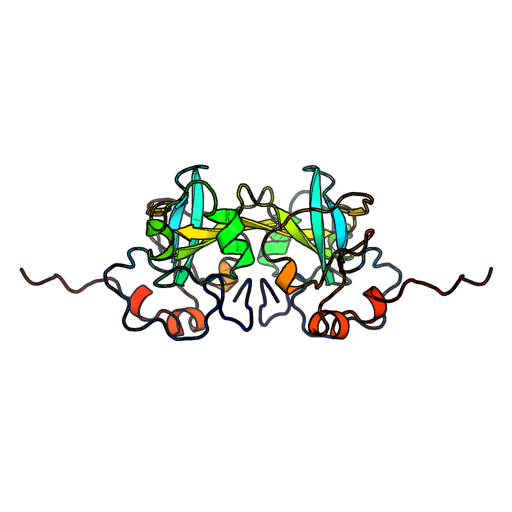9 ? 3.277 5.836 -7.363 1 81.25 109 THR B CA 1
ATOM 2033 C C . THR B 1 109 ? 2.785 7.199 -6.875 1 81.25 109 THR B C 1
ATOM 2035 O O . THR B 1 109 ? 1.584 7.473 -6.898 1 81.25 109 THR B O 1
ATOM 2038 N N . LEU B 1 110 ? 3.703 8.094 -6.383 1 89.75 110 LEU B N 1
ATOM 2039 C CA . LEU B 1 110 ? 3.252 9.406 -5.938 1 89.75 110 LEU B CA 1
ATOM 2040 C C . LEU B 1 110 ? 2.475 10.117 -7.039 1 89.75 110 LEU B C 1
ATOM 2042 O O . LEU B 1 110 ? 1.589 10.93 -6.754 1 89.75 110 LEU B O 1
ATOM 2046 N N . GLU B 1 111 ? 2.828 9.812 -8.227 1 87.5 111 GLU B N 1
ATOM 2047 C CA . GLU B 1 111 ? 2.211 10.484 -9.367 1 87.5 111 GLU B CA 1
ATOM 2048 C C . GLU B 1 111 ? 0.722 10.164 -9.461 1 87.5 111 GLU B C 1
ATOM 2050 O O . GLU B 1 111 ? -0.028 10.859 -10.141 1 87.5 111 GLU B O 1
ATOM 2055 N N . ASN B 1 112 ? 0.34 9.125 -8.812 1 85.38 112 ASN B N 1
ATOM 2056 C CA . ASN B 1 112 ? -1.083 8.812 -8.75 1 85.38 112 ASN B CA 1
ATOM 2057 C C . ASN B 1 112 ? -1.842 9.82 -7.891 1 85.38 112 ASN B C 1
ATOM 2059 O O . ASN B 1 112 ? -3.051 9.992 -8.047 1 85.38 112 ASN B O 1
ATOM 2063 N N . TYR B 1 113 ? -1.135 10.492 -7.039 1 90.88 113 TYR B N 1
ATOM 2064 C CA . TYR B 1 113 ? -1.776 11.375 -6.066 1 90.88 113 TYR B CA 1
ATOM 2065 C C . TYR B 1 113 ? -1.423 12.828 -6.332 1 90.88 113 TYR B C 1
ATOM 2067 O O . TYR B 1 113 ? -2.172 13.734 -5.961 1 90.88 113 TYR B O 1
ATOM 2075 N N . PHE B 1 114 ? -0.268 12.969 -6.949 1 94.12 114 PHE B N 1
ATOM 2076 C CA . PHE B 1 114 ? 0.267 14.32 -7.012 1 94.12 114 PHE B CA 1
ATOM 2077 C C . PHE B 1 114 ? 0.784 14.633 -8.414 1 94.12 114 PHE B C 1
ATOM 2079 O O . PHE B 1 114 ? 1.327 13.758 -9.086 1 94.12 114 PHE B O 1
ATOM 2086 N N . THR B 1 115 ? 0.669 15.93 -8.773 1 94.69 115 THR B N 1
ATOM 2087 C CA . THR B 1 115 ? 1.118 16.359 -10.094 1 94.69 115 THR B CA 1
ATOM 2088 C C . THR B 1 115 ? 2.611 16.672 -10.078 1 94.69 115 THR B C 1
ATOM 2090 O O . THR B 1 115 ? 3.332 16.328 -11.016 1 94.69 115 THR B O 1
ATOM 2093 N N . HIS B 1 116 ? 3.072 17.312 -9.055 1 95 116 HIS B N 1
ATOM 2094 C CA . HIS B 1 116 ? 4.473 17.703 -8.914 1 95 116 HIS B CA 1
ATOM 2095 C C . HIS B 1 116 ? 4.781 18.172 -7.5 1 95 116 HIS B C 1
ATOM 2097 O O . HIS B 1 116 ? 3.877 18.266 -6.664 1 95 116 HIS B O 1
ATOM 2103 N N . TYR B 1 117 ? 6.078 18.281 -7.234 1 95.19 117 TYR B N 1
ATOM 2104 C CA . TYR B 1 117 ? 6.574 18.906 -6.012 1 95.19 117 TYR B CA 1
ATOM 2105 C C . TYR B 1 117 ? 6.848 20.391 -6.227 1 95.19 117 TYR B C 1
ATOM 2107 O O . TYR B 1 117 ? 7.551 20.766 -7.168 1 95.19 117 TYR B O 1
ATOM 2115 N N . ASP B 1 118 ? 6.324 21.234 -5.359 1 94.06 118 ASP B N 1
ATOM 2116 C CA . ASP B 1 118 ? 6.434 22.672 -5.625 1 94.06 118 ASP B CA 1
ATOM 2117 C C . ASP B 1 118 ? 7.574 23.297 -4.82 1 94.06 118 ASP B C 1
ATOM 2119 O O . ASP B 1 118 ? 7.664 24.516 -4.707 1 94.06 118 ASP B O 1
ATOM 2123 N N . GLY B 1 119 ? 8.414 22.5 -4.238 1 92.19 119 GLY B N 1
ATOM 2124 C CA . GLY B 1 119 ? 9.508 22.984 -3.408 1 92.19 119 GLY B CA 1
ATOM 2125 C C . GLY B 1 119 ? 9.234 22.844 -1.922 1 92.19 119 GLY B C 1
ATOM 2126 O O . GLY B 1 119 ? 10.164 22.859 -1.111 1 92.19 119 GLY B O 1
ATOM 2127 N N . GLU B 1 120 ? 7.949 22.719 -1.579 1 90.75 120 GLU B N 1
ATOM 2128 C CA . GLU B 1 120 ? 7.566 22.594 -0.176 1 90.75 120 GLU B CA 1
ATOM 2129 C C . GLU B 1 120 ? 6.707 21.359 0.056 1 90.75 120 GLU B C 1
ATOM 2131 O O . GLU B 1 120 ? 6.867 20.672 1.062 1 90.75 120 GLU B O 1
ATOM 2136 N N . ARG B 1 121 ? 5.801 21.141 -0.842 1 94.5 121 ARG B N 1
ATOM 2137 C CA . ARG B 1 121 ? 4.887 20.016 -0.726 1 94.5 121 ARG B CA 1
ATOM 2138 C C . ARG B 1 121 ? 4.547 19.438 -2.098 1 94.5 121 ARG B C 1
ATOM 2140 O O . ARG B 1 121 ? 4.859 20.047 -3.125 1 94.5 121 ARG B O 1
ATOM 2147 N N . PHE B 1 122 ? 3.939 18.328 -2.102 1 96.69 122 PHE B N 1
ATOM 2148 C CA . PHE B 1 122 ? 3.408 17.734 -3.32 1 96.69 122 PHE B CA 1
ATOM 2149 C C . PHE B 1 122 ? 2.012 18.266 -3.621 1 96.69 122 PHE B C 1
ATOM 2151 O O . PHE B 1 122 ? 1.143 18.266 -2.746 1 96.69 122 PHE B O 1
ATOM 2158 N N . VAL B 1 123 ? 1.834 18.656 -4.844 1 96.88 123 VAL B N 1
ATOM 2159 C CA . VAL B 1 123 ? 0.572 19.281 -5.246 1 96.88 123 VAL B CA 1
ATOM 2160 C C . VAL B 1 123 ? -0.407 18.188 -5.695 1 96.88 123 VAL B C 1
ATOM 2162 O O . VAL B 1 123 ? -0.083 17.375 -6.562 1 96.88 123 VAL B O 1
ATOM 2165 N N . MET B 1 124 ? -1.578 18.156 -5.18 1 96.62 124 MET B N 1
ATOM 2166 C CA . MET B 1 124 ? -2.572 17.109 -5.344 1 96.62 124 MET B CA 1
ATOM 2167 C C . MET B 1 124 ? -3.088 17.062 -6.781 1 96.62 124 MET B C 1
ATOM 2169 O O . MET B 1 124 ? -3.266 18.109 -7.41 1 96.62 124 MET B O 1
ATOM 2173 N N . GLN B 1 125 ? -3.303 15.898 -7.219 1 93.44 125 GLN B N 1
ATOM 2174 C CA . GLN B 1 125 ? -4.148 15.734 -8.398 1 93.44 125 GLN B CA 1
ATOM 2175 C C . GLN B 1 125 ? -5.535 16.328 -8.164 1 93.44 125 GLN B C 1
ATOM 2177 O O . GLN B 1 125 ? -6.008 16.391 -7.031 1 93.44 125 GLN B O 1
ATOM 2182 N N . PRO B 1 126 ? -6.25 16.688 -9.242 1 94.5 126 PRO B N 1
ATOM 2183 C CA . PRO B 1 126 ? -7.57 17.312 -9.094 1 94.5 126 PRO B CA 1
ATOM 2184 C C . PRO B 1 126 ? -8.539 16.453 -8.297 1 94.5 126 PRO B C 1
ATOM 2186 O O . PRO B 1 126 ? -9.25 16.953 -7.422 1 94.5 126 PRO B O 1
ATOM 2189 N N . TRP B 1 127 ? -8.562 15.125 -8.531 1 91.44 127 TRP B N 1
ATOM 2190 C CA . TRP B 1 127 ? -9.5 14.25 -7.828 1 91.44 127 TRP B CA 1
ATOM 2191 C C . TRP B 1 127 ? -9.227 14.258 -6.328 1 91.44 127 TRP B C 1
ATOM 2193 O O . TRP B 1 127 ? -10.164 14.219 -5.523 1 91.44 127 TRP B O 1
ATOM 2203 N N . LEU B 1 128 ? -8.008 14.297 -5.984 1 94 128 LEU B N 1
ATOM 2204 C CA . LEU B 1 128 ? -7.637 14.289 -4.574 1 94 128 LEU B CA 1
ATOM 2205 C C . LEU B 1 128 ? -7.977 15.617 -3.914 1 94 128 LEU B C 1
ATOM 2207 O O . LEU B 1 128 ? -8.414 15.648 -2.762 1 94 128 LEU B O 1
ATOM 2211 N N . ARG B 1 129 ? -7.82 16.703 -4.617 1 95.88 129 ARG B N 1
ATOM 2212 C CA . ARG B 1 129 ? -8.172 18.031 -4.129 1 95.88 129 ARG B CA 1
ATOM 2213 C C . ARG B 1 129 ? -9.664 18.125 -3.824 1 95.88 129 ARG B C 1
ATOM 2215 O O . ARG B 1 129 ? -10.07 18.828 -2.896 1 95.88 129 ARG B O 1
ATOM 2222 N N . GLU B 1 130 ? -10.445 17.453 -4.602 1 96 130 GLU B N 1
ATOM 2223 C CA . GLU B 1 130 ? -11.883 17.422 -4.355 1 96 130 GLU B CA 1
ATOM 2224 C C . GLU B 1 130 ? -12.195 16.766 -3.014 1 96 130 GLU B C 1
ATOM 2226 O O . GLU B 1 130 ? -13.164 17.141 -2.346 1 96 130 GLU B O 1
ATOM 2231 N N . LEU B 1 131 ? -11.375 15.836 -2.59 1 95.44 131 LEU B N 1
ATOM 2232 C CA . LEU B 1 131 ? -11.594 15.102 -1.347 1 95.44 131 LEU B CA 1
ATOM 2233 C C . LEU B 1 131 ? -11.055 15.883 -0.154 1 95.44 131 LEU B C 1
ATOM 2235 O O . LEU B 1 131 ? -11.602 15.789 0.951 1 95.44 131 LEU B O 1
ATOM 2239 N N . PHE B 1 132 ? -9.992 16.594 -0.448 1 97.56 132 PHE B N 1
ATOM 2240 C CA . PHE B 1 132 ? -9.344 17.375 0.604 1 97.56 132 PHE B CA 1
ATOM 2241 C C . PHE B 1 132 ? -9.203 18.828 0.198 1 97.56 132 PHE B C 1
ATOM 2243 O O . PHE B 1 132 ? -8.086 19.359 0.115 1 97.56 132 PHE B O 1
ATOM 2250 N N . PRO B 1 133 ? -10.273 19.562 0.065 1 97.19 133 PRO B N 1
ATOM 2251 C CA . PRO B 1 133 ? -10.234 20.891 -0.558 1 97.19 133 PRO B CA 1
ATOM 2252 C C . PRO B 1 133 ? -9.461 21.922 0.27 1 97.19 133 PRO B C 1
ATOM 2254 O O . PRO B 1 133 ? -8.797 22.797 -0.289 1 97.19 133 PRO B O 1
ATOM 2257 N N . GLU B 1 134 ? -9.484 21.797 1.579 1 97 134 GLU B N 1
ATOM 2258 C CA . GLU B 1 134 ? -8.852 22.812 2.426 1 97 134 GLU B CA 1
ATOM 2259 C C . GLU B 1 134 ? -7.375 22.484 2.643 1 97 134 GLU B C 1
ATOM 2261 O O . GLU B 1 134 ? -6.648 23.281 3.246 1 97 134 GLU B O 1
ATOM 2266 N N . ASP B 1 135 ? -6.895 21.344 2.193 1 96.81 135 ASP B N 1
ATOM 2267 C CA . ASP B 1 135 ? -5.48 21 2.318 1 96.81 135 ASP B CA 1
ATOM 2268 C C . ASP B 1 135 ? -4.645 21.703 1.254 1 96.81 135 ASP B C 1
ATOM 2270 O O . ASP B 1 135 ? -3.416 21.75 1.348 1 96.81 135 ASP B O 1
ATOM 2274 N N . ALA B 1 136 ? -5.281 22.156 0.156 1 87.12 136 ALA B N 1
ATOM 2275 C CA . ALA B 1 136 ? -4.586 22.844 -0.929 1 87.12 136 ALA B CA 1
ATOM 2276 C C . ALA B 1 136 ? -4.324 24.312 -0.574 1 87.12 136 ALA B C 1
ATOM 2278 O O . ALA B 1 136 ? -3.482 24.953 -1.193 1 87.12 136 ALA B O 1
ATOM 2279 N N . VAL B 1 137 ? -5.18 24.859 0.255 1 72.75 137 VAL B N 1
ATOM 2280 C CA . VAL B 1 137 ? -5.188 26.297 0.487 1 72.75 137 VAL B CA 1
ATOM 2281 C C . VAL B 1 137 ? -4.125 26.656 1.525 1 72.75 137 VAL B C 1
ATOM 2283 O O . VAL B 1 137 ? -3.936 25.938 2.506 1 72.75 137 VAL B O 1
ATOM 2286 N N . GLU B 1 138 ? -3.07 27.406 1.072 1 58.09 138 GLU B N 1
ATOM 2287 C CA . GLU B 1 138 ? -2.166 27.984 2.062 1 58.09 138 GLU B CA 1
ATOM 2288 C C . GLU B 1 138 ? -2.936 28.781 3.111 1 58.09 138 GLU B C 1
ATOM 2290 O O . GLU B 1 138 ? -3.973 29.375 2.809 1 58.09 138 GLU B O 1
ATOM 2295 N N . ASP B 1 139 ? -3.031 28.234 4.309 1 51 139 ASP B N 1
ATOM 2296 C CA . ASP B 1 139 ? -3.627 29.062 5.363 1 51 139 ASP B CA 1
ATOM 2297 C C . ASP B 1 139 ? -3.299 30.531 5.16 1 51 139 ASP B C 1
ATOM 2299 O O . ASP B 1 139 ? -2.156 30.953 5.359 1 51 139 ASP B O 1
ATOM 2303 N N . ASP B 1 140 ? -3.498 31.047 4.074 1 43.25 140 ASP B N 1
ATOM 2304 C CA . ASP B 1 140 ? -3.277 32.5 3.965 1 43.25 140 ASP B CA 1
ATOM 2305 C C . ASP B 1 140 ? -3.816 33.219 5.191 1 43.25 140 ASP B C 1
ATOM 2307 O O . ASP B 1 140 ? -3.551 34.406 5.375 1 43.25 140 ASP B O 1
ATOM 2311 N N . GLU B 1 141 ? -4.984 32.906 5.699 1 43.31 141 GLU B N 1
ATOM 2312 C CA . GLU B 1 141 ? -5.617 33.969 6.461 1 43.31 141 GLU B CA 1
ATOM 2313 C C . GLU B 1 141 ? -4.867 34.25 7.762 1 43.31 141 GLU B C 1
ATOM 2315 O O . GLU B 1 141 ? -4.707 33.375 8.594 1 43.31 141 GLU B O 1
ATOM 2320 N N . PRO B 1 142 ? -3.986 35.281 7.781 1 42.19 142 PRO B N 1
ATOM 2321 C CA . PRO B 1 142 ? -3.479 35.812 9.047 1 42.19 142 PRO B CA 1
ATOM 2322 C C . PRO B 1 142 ? -4.547 35.844 10.141 1 42.19 142 PRO B C 1
ATOM 2324 O O . PRO B 1 142 ? -5.711 36.125 9.859 1 42.19 142 PRO B O 1
ATOM 2327 N N . PHE B 1 143 ? -4.594 34.844 10.984 1 38.28 143 PHE B N 1
ATOM 2328 C CA . PHE B 1 143 ? -5.441 35.188 12.125 1 38.28 143 PHE B CA 1
ATOM 2329 C C . PHE B 1 143 ? -5.293 36.656 12.508 1 38.28 143 PHE B C 1
ATOM 2331 O O . PHE B 1 143 ? -4.18 37.125 12.734 1 38.28 143 PHE B O 1
ATOM 2338 N N . PRO B 1 144 ? -6.242 37.469 12.141 1 37.94 144 PRO B N 1
ATOM 2339 C CA . PRO B 1 144 ? -6.164 38.844 12.688 1 37.94 144 PRO B CA 1
ATOM 2340 C C . PRO B 1 144 ? -5.965 38.844 14.203 1 37.94 144 PRO B C 1
ATOM 2342 O O . PRO B 1 144 ? -6.746 38.219 14.938 1 37.94 144 PRO B O 1
ATOM 2345 N N . TRP B 1 145 ? -4.766 38.812 14.664 1 30.08 145 TRP B N 1
ATOM 2346 C CA . TRP B 1 145 ? -4.75 39.344 16.016 1 30.08 145 TRP B CA 1
ATOM 2347 C C . TRP B 1 145 ? -5.285 40.781 16.031 1 30.08 145 TRP B C 1
ATOM 2349 O O . TRP B 1 145 ? -5.152 41.5 15.055 1 30.08 145 TRP B O 1
#

pLDDT: mean 87.09, std 15.39, range [29.25, 98.25]

Solvent-accessible surface area (backbone atoms only — not comparable to full-atom values): 16321 Å² total; per-residue (Å²): 91,68,40,33,46,96,84,26,39,63,43,31,48,83,65,57,48,69,82,68,56,85,84,54,79,78,38,54,25,34,30,29,29,34,67,86,83,63,46,60,29,34,29,73,29,62,30,78,35,60,47,65,57,68,72,55,49,51,67,58,35,59,84,73,54,54,84,70,57,51,68,30,29,23,31,20,30,44,27,60,32,102,43,77,51,24,31,25,42,31,51,42,44,54,90,44,52,39,82,49,74,83,70,79,83,84,41,74,70,48,69,78,49,22,75,48,72,77,77,66,36,36,39,60,28,70,75,53,35,66,34,35,56,67,48,73,51,70,83,65,74,70,72,81,122,92,69,39,34,47,94,83,26,37,61,43,31,50,82,64,58,48,70,81,67,56,84,84,54,78,79,38,55,24,34,31,31,30,35,66,86,83,64,47,60,27,34,28,73,28,63,29,77,34,62,47,64,56,68,73,55,48,50,69,58,35,57,84,74,55,55,82,68,56,51,67,28,27,22,31,21,31,43,27,60,32,101,44,75,51,24,32,26,41,30,51,41,43,55,90,45,52,39,82,50,72,85,68,79,83,84,43,73,70,48,68,79,49,23,75,49,70,76,78,65,36,35,39,61,28,72,75,52,34,65,35,35,56,66,47,73,51,71,85,63,73,70,74,80,122

Sequence (290 aa):
MIFDNDQGFFGASKAVRSPRPPFVFLRVGEVVMETKGHMVGVVVSWDPELRAPQEWIDRVYSISEGPKAENTPHYKVLFSGPGQSSVIIGYLPQTQLERISGMRPDIPTLENYFTHYDGERFVMQPWLRELFPEDAVEDDEPFPWMIFDNDQGFFGASKAVRSPRPPFVFLRVGEVVMETKGHMVGVVVSWDPELRAPQEWIDRVYSISEGPKAENTPHYKVLFSGPGQSSVIIGYLPQTQLERISGMRPDIPTLENYFTHYDGERFVMQPWLRELFPEDAVEDDEPFPW